Protein AF-M0CNY7-F1 (afdb_monomer)

Foldseek 3Di:
DDDDAFPDKWFALPVQQGWIWGHHQFWIKTQRRDVCCVPPNIDIGGLAQFQAKEWDQDPVLVVSVFIKIWGFGAPDDIDIHPRTPPVVVVQVSSQVRRQALVNPDPDPDQVVSLVVCCVPGDLSVQQDPPDGRDPTRYDYPNVRSCSSCVVVVPPPPPPPPPDPPDPPPDDPVCVVVVDDPDDDDDDDDDDDDDDDDDDDDDDDDDDDDDDDDDDDDDDDD

Secondary structure (DSSP, 8-state):
-PPPPPSEEEEBS-TTT--EEEE-SSEEEEE--HHHHHHH--EEEEGGGEEEEEE---HHHHHHT-EEEEEEETTEEEEEEEEESSHHHHHHHHHTTSPPGGGGS--S-HHHHHHHHHHH-HHHHTS-TTSPPPSSSEE--HHHHHHHHGGGGGG----------------HHHHHTT-------------------------------------------

Radius of gyration: 31.1 Å; Cα contacts (8 Å, |Δi|>4): 282; chains: 1; bounding box: 80×72×65 Å

Nearest PDB structures (foldseek):
  3voq-assembly1_A  TM=5.862E-01  e=1.756E-02  Homo sapiens
  7lc1-assembly2_D  TM=5.480E-01  e=5.299E-02  Homo sapiens
  2d9w-assembly1_A  TM=5.454E-01  e=1.700E-01  Homo sapiens

Solvent-accessible surface area (backbone atoms only — not comparable to full-atom values): 13987 Å² total; per-residue (Å²): 132,81,79,83,78,58,82,45,76,35,48,26,64,49,71,86,35,56,18,36,43,37,34,44,93,64,32,37,37,38,34,57,19,48,72,53,23,75,74,67,41,66,46,77,45,49,24,91,54,36,64,37,34,35,44,52,73,45,77,66,16,67,74,64,66,24,34,19,36,38,37,34,32,60,98,47,80,69,47,76,47,67,31,28,34,60,43,73,59,50,50,51,53,47,39,75,54,26,59,30,63,66,78,76,37,101,55,93,50,65,69,62,37,49,53,53,42,32,73,78,29,60,67,44,63,62,51,57,94,88,53,76,85,57,88,48,23,59,46,67,56,62,69,59,42,46,66,66,43,61,73,67,66,78,67,66,77,69,81,66,82,71,72,78,79,61,86,83,84,73,56,82,70,42,73,80,65,77,69,79,92,86,85,88,80,88,76,93,74,92,78,87,79,81,90,80,88,81,86,86,85,90,79,86,93,74,86,84,86,84,87,86,81,86,81,89,85,89,82,90,134

pLDDT: mean 74.67, std 23.28, range [30.16, 96.69]

Organism: NCBI:txid797114

Structure (mmCIF, N/CA/C/O backbone):
data_AF-M0CNY7-F1
#
_entry.id   AF-M0CNY7-F1
#
loop_
_atom_site.group_PDB
_atom_site.id
_atom_site.type_symbol
_atom_site.label_atom_id
_atom_site.label_alt_id
_atom_site.label_comp_id
_atom_site.label_asym_id
_atom_site.label_entity_id
_atom_site.label_seq_id
_atom_site.pdbx_PDB_ins_code
_atom_site.Cartn_x
_atom_site.Cartn_y
_atom_site.Cartn_z
_atom_site.occupancy
_atom_site.B_iso_or_equiv
_atom_site.auth_seq_id
_atom_site.auth_comp_id
_atom_site.auth_asym_id
_atom_site.auth_atom_id
_atom_site.pdbx_PDB_model_num
ATOM 1 N N . MET A 1 1 ? 27.624 -12.710 6.239 1.00 50.09 1 MET A N 1
ATOM 2 C CA . MET A 1 1 ? 26.205 -12.711 6.642 1.00 50.09 1 MET A CA 1
ATOM 3 C C . MET A 1 1 ? 25.435 -12.641 5.337 1.00 50.09 1 MET A C 1
ATOM 5 O O . MET A 1 1 ? 25.649 -11.688 4.608 1.00 50.09 1 MET A O 1
ATOM 9 N N . THR A 1 2 ? 24.757 -13.717 4.941 1.00 65.06 2 THR A N 1
ATOM 10 C CA . THR A 1 2 ? 24.084 -13.797 3.633 1.00 65.06 2 THR A CA 1
ATOM 11 C C . THR A 1 2 ? 22.804 -12.980 3.698 1.00 65.06 2 THR A C 1
ATOM 13 O O . THR A 1 2 ? 22.039 -13.162 4.647 1.00 65.06 2 THR A O 1
ATOM 16 N N . ASP A 1 3 ? 22.578 -12.101 2.726 1.00 72.12 3 ASP A N 1
ATOM 17 C CA . ASP A 1 3 ? 21.311 -11.383 2.647 1.00 72.12 3 ASP A CA 1
ATOM 18 C C . ASP A 1 3 ? 20.158 -12.384 2.492 1.00 72.12 3 ASP A C 1
ATOM 20 O O . ASP A 1 3 ? 20.284 -13.369 1.751 1.00 72.12 3 ASP A O 1
ATOM 24 N N . PRO A 1 4 ? 19.049 -12.196 3.228 1.00 80.50 4 PRO A N 1
ATOM 25 C CA . PRO A 1 4 ? 17.901 -13.076 3.111 1.00 80.50 4 PRO A CA 1
ATOM 26 C C . PRO A 1 4 ? 17.383 -13.060 1.671 1.00 80.50 4 PRO A C 1
ATOM 28 O O . PRO A 1 4 ? 17.393 -12.033 1.001 1.00 80.50 4 PRO A O 1
ATOM 31 N N . ILE A 1 5 ? 16.936 -14.218 1.191 1.00 86.50 5 ILE A N 1
ATOM 32 C CA . ILE A 1 5 ? 16.377 -14.358 -0.155 1.00 86.50 5 ILE A CA 1
ATOM 33 C C . ILE A 1 5 ? 14.893 -13.958 -0.087 1.00 86.50 5 ILE A C 1
ATOM 35 O O . ILE A 1 5 ? 14.186 -14.466 0.790 1.00 86.50 5 ILE A O 1
ATOM 39 N N . PRO A 1 6 ? 14.409 -13.060 -0.962 1.00 89.94 6 PRO A N 1
ATOM 40 C CA . PRO A 1 6 ? 12.992 -12.715 -1.015 1.00 89.94 6 PRO A CA 1
ATOM 41 C C . PRO A 1 6 ? 12.162 -13.912 -1.488 1.00 89.94 6 PRO A C 1
ATOM 43 O O . PRO A 1 6 ? 12.621 -14.702 -2.316 1.00 89.94 6 PRO A O 1
ATOM 46 N N . SER A 1 7 ? 10.949 -14.050 -0.951 1.00 91.19 7 SER A N 1
ATOM 47 C CA . SER A 1 7 ? 10.006 -15.094 -1.360 1.00 91.19 7 SER A CA 1
ATOM 48 C C . SER A 1 7 ? 9.379 -14.789 -2.711 1.00 91.19 7 SER A C 1
ATOM 50 O O . SER A 1 7 ? 9.253 -15.690 -3.536 1.00 91.19 7 SER A O 1
ATOM 52 N N . GLU A 1 8 ? 9.039 -13.524 -2.949 1.00 95.00 8 GLU A N 1
ATOM 53 C CA . GLU A 1 8 ? 8.504 -13.045 -4.219 1.00 95.00 8 GLU A CA 1
ATOM 54 C C . GLU A 1 8 ? 9.261 -11.794 -4.683 1.00 95.00 8 GLU A C 1
ATOM 56 O O . GLU A 1 8 ? 9.779 -11.009 -3.878 1.00 95.00 8 GLU A O 1
ATOM 61 N N . ARG A 1 9 ? 9.337 -11.611 -6.002 1.00 95.44 9 ARG A N 1
ATOM 62 C CA . ARG A 1 9 ? 9.927 -10.438 -6.651 1.00 95.44 9 ARG A CA 1
ATOM 63 C C . ARG A 1 9 ? 9.012 -9.992 -7.775 1.00 95.44 9 ARG A C 1
ATOM 65 O O . ARG A 1 9 ? 8.631 -10.817 -8.599 1.00 95.44 9 ARG A O 1
ATOM 72 N N . PHE A 1 10 ? 8.731 -8.700 -7.826 1.00 95.44 10 PHE A N 1
ATOM 73 C CA . PHE A 1 10 ? 7.913 -8.088 -8.863 1.00 95.44 10 PHE A CA 1
ATOM 74 C C . PHE A 1 10 ? 8.693 -6.952 -9.510 1.00 95.44 10 PHE A C 1
ATOM 76 O O . PHE A 1 10 ? 9.236 -6.084 -8.819 1.00 95.44 10 PHE A O 1
ATOM 83 N N . ALA A 1 11 ? 8.770 -6.968 -10.836 1.00 94.00 11 ALA A N 1
ATOM 84 C CA . ALA A 1 11 ? 9.478 -5.949 -11.589 1.00 94.00 11 ALA A CA 1
ATOM 85 C C . ALA A 1 11 ? 8.584 -4.730 -11.840 1.00 94.00 11 ALA A C 1
ATOM 87 O O . ALA A 1 11 ? 7.356 -4.810 -11.884 1.00 94.00 11 ALA A O 1
ATOM 88 N N . GLY A 1 12 ? 9.220 -3.583 -12.044 1.00 91.94 12 GLY A N 1
ATOM 89 C CA . GLY A 1 12 ? 8.579 -2.412 -12.605 1.00 91.94 12 GLY A CA 1
ATOM 90 C C . GLY A 1 12 ? 8.306 -2.584 -14.095 1.00 91.94 12 GLY A C 1
ATOM 91 O O . GLY A 1 12 ? 9.187 -2.959 -14.866 1.00 91.94 12 GLY A O 1
ATOM 92 N N . ALA A 1 13 ? 7.113 -2.199 -14.531 1.00 91.56 13 ALA A N 1
ATOM 93 C CA . ALA A 1 13 ? 6.688 -2.213 -15.923 1.00 91.56 13 ALA A CA 1
ATOM 94 C C . ALA A 1 13 ? 7.391 -1.153 -16.790 1.00 91.56 13 ALA A C 1
ATOM 96 O O . ALA A 1 13 ? 7.200 -1.131 -18.003 1.00 91.56 13 ALA A O 1
ATOM 97 N N . VAL A 1 14 ? 8.193 -0.262 -16.190 1.00 89.38 14 VAL A N 1
ATOM 98 C CA . VAL A 1 14 ? 9.018 0.728 -16.895 1.00 89.38 14 VAL A CA 1
ATOM 99 C C . VAL A 1 14 ? 10.482 0.265 -16.871 1.00 89.38 14 VAL A C 1
ATOM 101 O O . VAL A 1 14 ? 11.195 0.553 -15.904 1.00 89.38 14 VAL A O 1
ATOM 104 N N . PRO A 1 15 ? 10.988 -0.397 -17.933 1.00 85.00 15 PRO A N 1
ATOM 105 C CA . PRO A 1 15 ? 12.309 -1.030 -17.907 1.00 85.00 15 PRO A CA 1
ATOM 106 C C . PRO A 1 15 ? 13.459 -0.048 -17.669 1.00 85.00 15 PRO A C 1
ATOM 108 O O . PRO A 1 15 ? 14.443 -0.391 -17.028 1.00 85.00 15 PRO A O 1
ATOM 111 N N . ALA A 1 16 ? 13.323 1.193 -18.152 1.00 84.88 16 ALA A N 1
ATOM 112 C CA . ALA A 1 16 ? 14.336 2.235 -17.983 1.00 84.88 16 ALA A CA 1
ATOM 113 C C . ALA A 1 16 ? 14.496 2.705 -16.526 1.00 84.88 16 ALA A C 1
ATOM 115 O O . ALA A 1 16 ? 15.536 3.261 -16.180 1.00 84.88 16 ALA A O 1
ATOM 116 N N . LEU A 1 17 ? 13.474 2.511 -15.683 1.00 86.38 17 LEU A N 1
ATOM 117 C CA . LEU A 1 17 ? 13.577 2.781 -14.251 1.00 86.38 17 LEU A CA 1
ATOM 118 C C . LEU A 1 17 ? 14.202 1.592 -13.527 1.00 86.38 17 LEU A C 1
ATOM 120 O O . LEU A 1 17 ? 14.997 1.802 -12.620 1.00 86.38 17 LEU A O 1
ATOM 124 N N . GLY A 1 18 ? 13.884 0.362 -13.941 1.00 87.62 18 GLY A N 1
ATOM 125 C CA . GLY A 1 18 ? 14.380 -0.839 -13.272 1.00 87.62 18 GLY A CA 1
ATOM 126 C C . GLY A 1 18 ? 13.924 -0.918 -11.814 1.00 87.62 18 GLY A C 1
ATOM 127 O O . GLY A 1 18 ? 14.694 -1.362 -10.968 1.00 87.62 18 GLY A O 1
ATOM 128 N N . SER A 1 19 ? 12.713 -0.432 -11.510 1.00 92.69 19 SER A N 1
ATOM 129 C CA . SER A 1 19 ? 12.147 -0.565 -10.170 1.00 92.69 19 SER A CA 1
ATOM 130 C C . SER A 1 19 ? 11.852 -2.030 -9.849 1.00 92.69 19 SER A C 1
ATOM 132 O O . SER A 1 19 ? 11.552 -2.829 -10.738 1.00 92.69 19 SER A O 1
ATOM 134 N N . GLU A 1 20 ? 11.934 -2.388 -8.574 1.00 95.38 20 GLU A N 1
ATOM 135 C CA . GLU A 1 20 ? 11.701 -3.749 -8.099 1.00 95.38 20 GLU A CA 1
ATOM 136 C C . GLU A 1 20 ? 11.032 -3.724 -6.721 1.00 95.38 20 GLU A C 1
ATOM 138 O O . GLU A 1 20 ? 11.447 -2.998 -5.816 1.00 95.38 20 GLU A O 1
ATOM 143 N N . LEU A 1 21 ? 10.001 -4.548 -6.550 1.00 96.19 21 LEU A N 1
ATOM 144 C CA . LEU A 1 21 ? 9.403 -4.865 -5.259 1.00 96.19 21 LEU A CA 1
ATOM 145 C C . LEU A 1 21 ? 9.842 -6.270 -4.844 1.00 96.19 21 LEU A C 1
ATOM 147 O O . LEU A 1 21 ? 9.562 -7.250 -5.531 1.00 96.19 21 LEU A O 1
ATOM 151 N N . ARG A 1 22 ? 10.499 -6.375 -3.692 1.00 96.50 22 ARG A N 1
ATOM 152 C CA . ARG A 1 22 ? 10.937 -7.636 -3.090 1.00 96.50 22 ARG A CA 1
ATOM 153 C C . ARG A 1 22 ? 10.113 -7.895 -1.838 1.00 96.50 22 ARG A C 1
ATOM 155 O O . ARG A 1 22 ? 10.098 -7.078 -0.918 1.00 96.50 22 ARG A O 1
ATOM 162 N N . VAL A 1 23 ? 9.441 -9.035 -1.789 1.00 96.00 23 VAL A N 1
ATOM 163 C CA . VAL A 1 23 ? 8.622 -9.454 -0.650 1.00 96.00 23 VAL A CA 1
ATOM 164 C C . VAL A 1 23 ? 9.409 -10.495 0.135 1.00 96.00 23 VAL A C 1
ATOM 166 O O . VAL A 1 23 ? 9.867 -11.496 -0.415 1.00 96.00 23 VAL A O 1
ATOM 169 N N . TYR A 1 24 ? 9.608 -10.241 1.424 1.00 95.12 24 TYR A N 1
ATOM 170 C CA . TYR A 1 24 ? 10.219 -11.176 2.362 1.00 95.12 24 TYR A CA 1
ATOM 171 C C . TYR A 1 24 ? 9.157 -11.727 3.310 1.00 95.12 24 TYR A C 1
ATOM 173 O O . TYR A 1 24 ? 7.957 -11.513 3.153 1.00 95.12 24 TYR A O 1
ATOM 181 N N . ARG A 1 25 ? 9.599 -12.462 4.332 1.00 93.38 25 ARG A N 1
ATOM 182 C CA . ARG A 1 25 ? 8.682 -13.060 5.297 1.00 93.38 25 ARG A CA 1
ATOM 183 C C . ARG A 1 25 ? 7.969 -12.031 6.175 1.00 93.38 25 ARG A C 1
ATOM 185 O O . ARG A 1 25 ? 6.792 -12.208 6.458 1.00 93.38 25 ARG A O 1
ATOM 192 N N . ASP A 1 26 ? 8.711 -11.031 6.628 1.00 94.38 26 ASP A N 1
ATOM 193 C CA . ASP A 1 26 ? 8.369 -10.074 7.689 1.00 94.38 26 ASP A CA 1
ATOM 194 C C . ASP A 1 26 ? 8.304 -8.621 7.191 1.00 94.38 26 ASP A C 1
ATOM 196 O O . ASP A 1 26 ? 7.821 -7.725 7.885 1.00 94.38 26 ASP A O 1
ATOM 200 N N . ARG A 1 27 ? 8.799 -8.381 5.977 1.00 95.62 27 ARG A N 1
ATOM 201 C CA . ARG A 1 27 ? 8.927 -7.055 5.385 1.00 95.62 27 ARG A CA 1
ATOM 202 C C . ARG A 1 27 ? 8.883 -7.110 3.868 1.00 95.62 27 ARG A C 1
ATOM 204 O O . ARG A 1 27 ? 9.094 -8.159 3.266 1.00 95.62 27 ARG A O 1
ATOM 211 N N . LEU A 1 28 ? 8.719 -5.948 3.264 1.00 96.31 28 LEU A N 1
ATOM 212 C CA . LEU A 1 28 ? 9.004 -5.709 1.859 1.00 96.31 28 LEU A CA 1
ATOM 213 C C . LEU A 1 28 ? 10.160 -4.723 1.717 1.00 96.31 28 LEU A C 1
ATOM 215 O O . LEU A 1 28 ? 10.450 -3.931 2.616 1.00 96.31 28 LEU A O 1
ATOM 219 N N . GLU A 1 29 ? 10.797 -4.767 0.563 1.00 96.19 29 GLU A N 1
ATOM 220 C CA . GLU A 1 29 ? 11.786 -3.799 0.122 1.00 96.19 29 GLU A CA 1
ATOM 221 C C . GLU A 1 29 ? 11.378 -3.313 -1.262 1.00 96.19 29 GLU A C 1
ATOM 223 O O . GLU A 1 29 ? 11.106 -4.112 -2.156 1.00 96.19 29 GLU A O 1
ATOM 228 N N . TYR A 1 30 ? 11.307 -2.001 -1.428 1.00 95.81 30 TYR A N 1
ATOM 229 C CA . TYR A 1 30 ? 11.011 -1.374 -2.702 1.00 95.81 30 TYR A CA 1
ATOM 230 C C . TYR A 1 30 ? 12.222 -0.581 -3.169 1.00 95.81 30 TYR A C 1
ATOM 232 O O . TYR A 1 30 ? 12.607 0.404 -2.532 1.00 95.81 30 TYR A O 1
ATOM 240 N N . ASP A 1 31 ? 12.798 -1.001 -4.288 1.00 94.44 31 ASP A N 1
ATOM 241 C CA . ASP A 1 31 ? 13.795 -0.235 -5.017 1.00 94.44 31 ASP A CA 1
ATOM 242 C C . ASP A 1 31 ? 13.088 0.559 -6.125 1.00 94.44 31 ASP A C 1
ATOM 244 O O . ASP A 1 31 ? 12.578 -0.031 -7.079 1.00 94.44 31 ASP A O 1
ATOM 248 N N . PRO A 1 32 ? 13.007 1.897 -6.025 1.00 89.69 32 PRO A N 1
ATOM 249 C CA . PRO A 1 32 ? 12.386 2.705 -7.067 1.00 89.69 32 PRO A CA 1
ATOM 250 C C . PRO A 1 32 ? 13.203 2.755 -8.365 1.00 89.69 32 PRO A C 1
ATOM 252 O O . PRO A 1 32 ? 12.663 3.206 -9.376 1.00 89.69 32 PRO A O 1
ATOM 255 N N . GLY A 1 33 ? 14.474 2.334 -8.348 1.00 90.12 33 GLY A N 1
ATOM 256 C CA . GLY A 1 33 ? 15.352 2.352 -9.511 1.00 90.12 33 GLY A CA 1
ATOM 257 C C . GLY A 1 33 ? 15.566 3.751 -10.116 1.00 90.12 33 GLY A C 1
ATOM 258 O O . GLY A 1 33 ? 15.088 4.775 -9.612 1.00 90.12 33 GLY A O 1
ATOM 259 N N . GLY A 1 34 ? 16.332 3.822 -11.204 1.00 87.06 34 GLY A N 1
ATOM 260 C CA . GLY A 1 34 ? 16.620 5.061 -11.932 1.00 87.06 34 GLY A CA 1
ATOM 261 C C . GLY A 1 34 ? 17.104 6.213 -11.036 1.00 87.06 34 GLY A C 1
ATOM 262 O O . GLY A 1 34 ? 17.794 6.020 -10.034 1.00 87.06 34 GLY A O 1
ATOM 263 N N . LEU A 1 35 ? 16.709 7.446 -11.375 1.00 79.62 35 LEU A N 1
ATOM 264 C CA . LEU A 1 35 ? 17.023 8.630 -10.560 1.00 79.62 35 LEU A CA 1
ATOM 265 C C . LEU A 1 35 ? 16.396 8.569 -9.156 1.00 79.62 35 LEU A C 1
ATOM 267 O O . LEU A 1 35 ? 16.952 9.126 -8.212 1.00 79.62 35 LEU A O 1
ATOM 271 N N . GLY A 1 36 ? 15.254 7.891 -9.002 1.00 74.06 36 GLY A N 1
ATOM 272 C CA . GLY A 1 36 ? 14.587 7.730 -7.710 1.00 74.06 36 GLY A CA 1
ATOM 273 C C . GLY A 1 36 ? 15.422 6.911 -6.726 1.00 74.06 36 GLY A C 1
ATOM 274 O O . GLY A 1 36 ? 15.577 7.323 -5.578 1.00 74.06 36 GLY A O 1
ATOM 275 N N . GLY A 1 37 ? 16.002 5.804 -7.192 1.00 77.88 37 GLY A N 1
ATOM 276 C CA . GLY A 1 37 ? 16.895 4.938 -6.422 1.00 77.88 37 GLY A CA 1
ATOM 277 C C . GLY A 1 37 ? 18.206 5.636 -6.079 1.00 77.88 37 GLY A C 1
ATOM 278 O O . GLY A 1 37 ? 18.665 5.546 -4.947 1.00 77.88 37 GLY A O 1
ATOM 279 N N . LEU A 1 38 ? 18.753 6.434 -7.001 1.00 76.12 38 LEU A N 1
ATOM 280 C CA . LEU A 1 38 ? 19.973 7.210 -6.748 1.00 76.12 38 LEU A CA 1
ATOM 281 C C . LEU A 1 38 ? 19.791 8.287 -5.669 1.00 76.12 38 LEU A C 1
ATOM 283 O O . LEU A 1 38 ? 20.709 8.533 -4.892 1.00 76.12 38 LEU A O 1
ATOM 287 N N . VAL A 1 39 ? 18.626 8.941 -5.624 1.00 81.12 39 VAL A N 1
ATOM 288 C CA . VAL A 1 39 ? 18.379 10.058 -4.696 1.00 81.12 39 VAL A CA 1
ATOM 289 C C . VAL A 1 39 ? 17.806 9.591 -3.359 1.00 81.12 39 VAL A C 1
ATOM 291 O O . VAL A 1 39 ? 18.161 10.140 -2.319 1.00 81.12 39 VAL A O 1
ATOM 294 N N . ARG A 1 40 ? 16.885 8.621 -3.366 1.00 81.88 40 ARG A N 1
ATOM 295 C CA . ARG A 1 40 ? 16.148 8.194 -2.162 1.00 81.88 40 ARG A CA 1
ATOM 296 C C . ARG A 1 40 ? 16.579 6.833 -1.625 1.00 81.88 40 ARG A C 1
ATOM 298 O O . ARG A 1 40 ? 16.272 6.545 -0.473 1.00 81.88 40 ARG A O 1
ATOM 305 N N . GLY A 1 41 ? 17.273 6.029 -2.427 1.00 87.50 41 GLY A N 1
ATOM 306 C CA . GLY A 1 41 ? 17.628 4.657 -2.080 1.00 87.50 41 GLY A CA 1
ATOM 307 C C . GLY A 1 41 ? 16.424 3.706 -2.008 1.00 87.50 41 GLY A C 1
ATOM 308 O O . GLY A 1 41 ? 15.270 4.128 -2.173 1.00 87.50 41 GLY A O 1
ATOM 309 N N . PRO A 1 42 ? 16.690 2.412 -1.758 1.00 90.81 42 PRO A N 1
ATOM 310 C CA . PRO A 1 42 ? 15.650 1.432 -1.492 1.00 90.81 42 PRO A CA 1
ATOM 311 C C . PRO A 1 42 ? 14.945 1.733 -0.165 1.00 90.81 42 PRO A C 1
ATOM 313 O O . PRO A 1 42 ?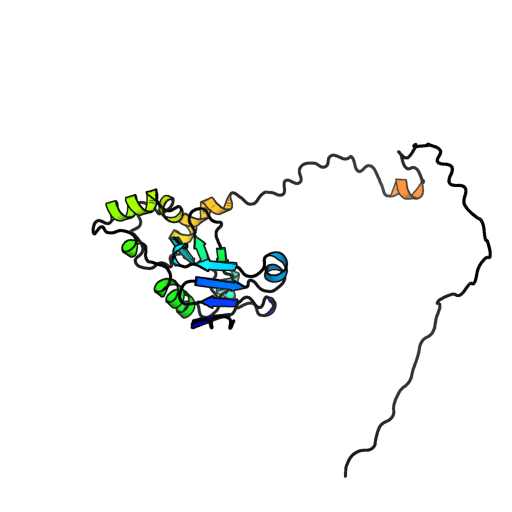 15.537 2.255 0.783 1.00 90.81 42 PRO A O 1
ATOM 316 N N . LYS A 1 43 ? 13.662 1.381 -0.089 1.00 94.06 43 LYS A N 1
ATOM 317 C CA . LYS A 1 43 ? 12.831 1.535 1.107 1.00 94.06 43 LYS A CA 1
ATOM 318 C C . LYS A 1 43 ? 12.454 0.177 1.663 1.00 94.06 43 LYS A C 1
ATOM 320 O O . LYS A 1 43 ? 11.821 -0.611 0.970 1.00 94.06 43 LYS A O 1
ATOM 325 N N . THR A 1 44 ? 12.753 -0.048 2.934 1.00 95.75 44 THR A N 1
ATOM 326 C CA . THR A 1 44 ? 12.364 -1.265 3.651 1.00 95.75 44 THR A CA 1
ATOM 327 C C . THR A 1 44 ? 11.185 -0.972 4.566 1.00 95.75 44 THR A C 1
ATOM 329 O O . THR A 1 44 ? 11.222 -0.009 5.330 1.00 95.75 44 THR A O 1
ATOM 332 N N . VAL A 1 45 ? 10.145 -1.801 4.503 1.00 96.31 45 VAL A N 1
ATOM 333 C CA . VAL A 1 45 ? 8.907 -1.623 5.271 1.00 96.31 45 VAL A CA 1
ATOM 334 C C . VAL A 1 45 ? 8.501 -2.948 5.908 1.00 96.31 45 VAL A C 1
ATOM 336 O O . VAL A 1 45 ? 8.263 -3.925 5.203 1.00 96.31 45 VAL A O 1
ATOM 339 N N . ALA A 1 46 ? 8.401 -2.988 7.238 1.00 95.94 46 ALA A N 1
ATOM 340 C CA . ALA A 1 46 ? 7.860 -4.141 7.958 1.00 95.94 46 ALA A CA 1
ATOM 341 C C . ALA A 1 46 ? 6.337 -4.227 7.778 1.00 95.94 46 ALA A C 1
ATOM 343 O O . ALA A 1 46 ? 5.654 -3.207 7.882 1.00 95.94 46 ALA A O 1
ATOM 344 N N . PHE A 1 47 ? 5.798 -5.430 7.558 1.00 94.94 47 PHE A N 1
ATOM 345 C CA . PHE A 1 47 ? 4.356 -5.605 7.322 1.00 94.94 47 PHE A CA 1
ATOM 346 C C . PHE A 1 47 ? 3.498 -5.201 8.524 1.00 94.94 47 PHE A C 1
ATOM 348 O O . PHE A 1 47 ? 2.432 -4.622 8.346 1.00 94.94 47 PHE A O 1
ATOM 355 N N . GLU A 1 48 ? 3.998 -5.422 9.741 1.00 92.38 48 GLU A N 1
ATOM 356 C CA . GLU A 1 48 ? 3.342 -5.011 10.992 1.00 92.38 48 GLU A CA 1
ATOM 357 C C . GLU A 1 48 ? 3.099 -3.496 11.084 1.00 92.38 48 GLU A C 1
ATOM 359 O O . GLU A 1 48 ? 2.170 -3.050 11.755 1.00 92.38 48 GLU A O 1
ATOM 364 N N . GLY A 1 49 ? 3.920 -2.693 10.398 1.00 92.38 49 GLY A N 1
ATOM 365 C CA . GLY A 1 49 ? 3.784 -1.236 10.362 1.00 92.38 49 GLY A CA 1
ATOM 366 C C . GLY A 1 49 ? 2.859 -0.714 9.259 1.00 92.38 49 GLY A C 1
ATOM 367 O O . GLY A 1 49 ? 2.618 0.491 9.200 1.00 92.38 49 GLY A O 1
ATOM 368 N N . VAL A 1 50 ? 2.375 -1.577 8.360 1.00 95.00 50 VAL A N 1
ATOM 369 C CA . VAL A 1 50 ? 1.494 -1.189 7.248 1.00 95.00 50 VAL A CA 1
ATOM 370 C C . VAL A 1 50 ? 0.048 -1.304 7.686 1.00 95.00 50 VAL A C 1
ATOM 372 O O . VAL A 1 50 ? -0.468 -2.403 7.822 1.00 95.00 50 VAL A O 1
ATOM 375 N N . ASP A 1 51 ? -0.640 -0.183 7.849 1.00 92.75 51 ASP A N 1
ATOM 376 C CA . ASP A 1 51 ? -2.039 -0.173 8.267 1.00 92.75 51 ASP A CA 1
ATOM 377 C C . ASP A 1 51 ? -2.974 -0.651 7.163 1.00 92.75 51 ASP A C 1
ATOM 379 O O . ASP A 1 51 ? -3.925 -1.385 7.441 1.00 92.75 51 ASP A O 1
ATOM 383 N N . LEU A 1 52 ? -2.705 -0.210 5.934 1.00 94.06 52 LEU A N 1
ATOM 384 C CA . LEU A 1 52 ? -3.536 -0.448 4.764 1.00 94.06 52 LEU A CA 1
ATOM 385 C C . LEU A 1 52 ? -2.708 -0.275 3.487 1.00 94.06 52 LEU A C 1
ATOM 387 O O . LEU A 1 52 ? -1.819 0.579 3.431 1.00 94.06 52 LEU A O 1
ATOM 391 N N . VAL A 1 53 ? -3.032 -1.049 2.453 1.00 96.31 53 VAL A N 1
ATOM 392 C CA . VAL A 1 53 ? -2.480 -0.888 1.105 1.00 96.31 53 VAL A CA 1
ATOM 393 C C . VAL A 1 53 ? -3.578 -0.392 0.174 1.00 96.31 53 VAL A C 1
ATOM 395 O O . VAL A 1 53 ? -4.629 -1.017 0.070 1.00 96.31 53 VAL A O 1
ATOM 398 N N . LEU A 1 54 ? -3.333 0.713 -0.525 1.00 95.88 54 LEU A N 1
ATOM 399 C CA . LEU A 1 54 ? -4.268 1.275 -1.501 1.00 95.88 54 LEU A CA 1
ATOM 400 C C . LEU A 1 54 ? -3.729 1.076 -2.914 1.00 95.88 54 LEU A C 1
ATOM 402 O O . LEU A 1 54 ? -2.626 1.535 -3.209 1.00 95.88 54 LEU A O 1
ATOM 406 N N . ARG A 1 55 ? -4.500 0.448 -3.804 1.00 96.25 55 ARG A N 1
ATOM 407 C CA . ARG A 1 55 ? -4.156 0.364 -5.229 1.00 96.25 55 ARG A CA 1
ATOM 408 C C . ARG A 1 55 ? -4.549 1.657 -5.939 1.00 96.25 55 ARG A C 1
ATOM 410 O O . ARG A 1 55 ? -5.725 1.991 -6.036 1.00 96.25 55 ARG A O 1
ATOM 417 N N . ARG A 1 56 ? -3.563 2.378 -6.469 1.00 92.12 56 ARG A N 1
ATOM 418 C CA . ARG A 1 56 ? -3.729 3.633 -7.211 1.00 92.12 56 ARG A CA 1
ATOM 419 C C . ARG A 1 56 ? -3.345 3.446 -8.668 1.00 92.12 56 ARG A C 1
ATOM 421 O O . ARG A 1 56 ? -2.215 3.710 -9.062 1.00 92.12 56 ARG A O 1
ATOM 428 N N . ASP A 1 57 ? -4.321 3.069 -9.481 1.00 88.06 57 ASP A N 1
ATOM 429 C CA . ASP A 1 57 ? -4.105 2.904 -10.916 1.00 88.06 57 ASP A CA 1
ATOM 430 C C . ASP A 1 57 ? -4.094 4.258 -11.632 1.00 88.06 57 ASP A C 1
ATOM 432 O O . ASP A 1 57 ? -5.137 4.856 -11.928 1.00 88.06 57 ASP A O 1
ATOM 436 N N . GLY A 1 58 ? -2.891 4.735 -11.952 1.00 87.00 58 GLY A N 1
ATOM 437 C CA . GLY A 1 58 ? -2.693 5.901 -12.799 1.00 87.00 58 GLY A CA 1
ATOM 438 C C . GLY A 1 58 ? -2.962 5.615 -14.279 1.00 87.00 58 GLY A C 1
ATOM 439 O O . GLY A 1 58 ? -3.088 4.478 -14.732 1.00 87.00 58 GLY A O 1
ATOM 440 N N . ARG A 1 59 ? -2.981 6.673 -15.098 1.00 89.25 59 ARG A N 1
ATOM 441 C CA . ARG A 1 59 ? -3.113 6.531 -16.561 1.00 89.25 59 ARG A CA 1
ATOM 442 C C . ARG A 1 59 ? -1.993 5.675 -17.167 1.00 89.25 59 ARG A C 1
ATOM 444 O O . ARG A 1 59 ? -2.247 4.926 -18.106 1.00 89.25 59 ARG A O 1
ATOM 451 N N . LEU A 1 60 ? -0.773 5.810 -16.646 1.00 88.69 60 LEU A N 1
ATOM 452 C CA . LEU A 1 60 ? 0.380 5.036 -17.105 1.00 88.69 60 LEU A CA 1
ATOM 453 C C . LEU A 1 60 ? 0.265 3.559 -16.703 1.00 88.69 60 LEU A C 1
ATOM 455 O O . LEU A 1 60 ? 0.553 2.699 -17.524 1.00 88.69 60 LEU A O 1
ATOM 459 N N . ASP A 1 61 ? -0.236 3.270 -15.501 1.00 91.38 61 ASP A N 1
ATOM 460 C CA . ASP A 1 61 ? -0.468 1.901 -15.023 1.00 91.38 61 ASP A CA 1
ATOM 461 C C . ASP A 1 61 ? -1.423 1.143 -15.948 1.00 91.38 61 ASP A C 1
ATOM 463 O O . ASP A 1 61 ? -1.098 0.064 -16.437 1.00 91.38 61 ASP A O 1
ATOM 467 N N . ARG A 1 62 ? -2.541 1.775 -16.325 1.00 90.56 62 ARG A N 1
ATOM 468 C CA . ARG A 1 62 ? -3.508 1.194 -17.273 1.00 90.56 62 ARG A CA 1
ATOM 469 C C . ARG A 1 62 ? -2.915 0.945 -18.658 1.00 90.56 62 ARG A C 1
ATOM 471 O O . ARG A 1 62 ? -3.287 -0.023 -19.309 1.00 90.56 62 ARG A O 1
ATOM 478 N N . LEU A 1 63 ? -2.017 1.819 -19.120 1.00 92.19 63 LEU A N 1
ATOM 479 C CA . LEU A 1 63 ? -1.346 1.657 -20.413 1.00 92.19 63 LEU A CA 1
ATOM 480 C C . LEU A 1 63 ? -0.371 0.472 -20.400 1.00 92.19 63 LEU A C 1
ATOM 482 O O . LEU A 1 63 ? -0.207 -0.192 -21.419 1.00 92.19 63 LEU A O 1
ATOM 486 N N . LEU A 1 64 ? 0.277 0.235 -19.261 1.00 91.62 64 LEU A N 1
ATOM 487 C CA . LEU A 1 64 ? 1.296 -0.798 -19.096 1.00 91.62 64 LEU A CA 1
ATOM 488 C C . LEU A 1 64 ? 0.735 -2.129 -18.575 1.00 91.62 64 LEU A C 1
ATOM 490 O O . LEU A 1 64 ? 1.479 -3.103 -18.517 1.00 91.62 64 LEU A O 1
ATOM 494 N N . GLY A 1 65 ? -0.543 -2.180 -18.185 1.00 91.56 65 GLY A N 1
ATOM 495 C CA . GLY A 1 65 ? -1.097 -3.327 -17.459 1.00 91.56 65 GLY A CA 1
ATOM 496 C C . GLY A 1 65 ? -0.4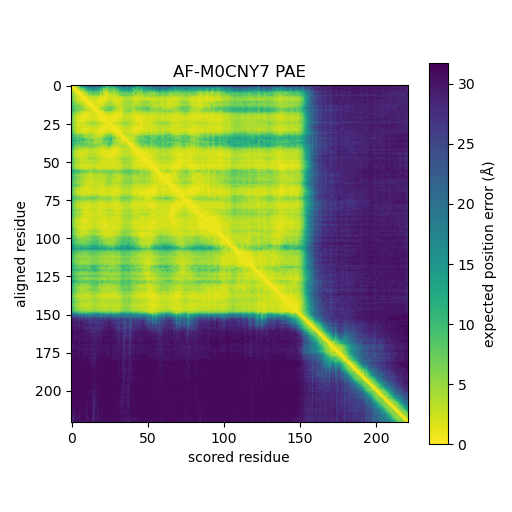34 -3.529 -16.091 1.00 91.56 65 GLY A C 1
ATOM 497 O O . GLY A 1 65 ? -0.276 -4.660 -15.646 1.00 91.56 65 GLY A O 1
ATOM 498 N N . ALA A 1 66 ? 0.005 -2.437 -15.465 1.00 94.69 66 ALA A N 1
ATOM 499 C CA . ALA A 1 66 ? 0.695 -2.419 -14.181 1.00 94.69 66 ALA A CA 1
ATOM 500 C C . ALA A 1 66 ? -0.221 -1.885 -13.069 1.00 94.69 66 ALA A C 1
ATOM 502 O O . ALA A 1 66 ? -1.318 -1.398 -13.346 1.00 94.69 66 ALA A O 1
ATOM 503 N N . GLY A 1 67 ? 0.245 -1.942 -11.821 1.00 94.62 67 GLY A N 1
ATOM 504 C CA . GLY A 1 67 ? -0.429 -1.353 -10.663 1.00 94.62 67 GLY A CA 1
ATOM 505 C C . GLY A 1 67 ? 0.537 -0.547 -9.800 1.00 94.62 67 GLY A C 1
ATOM 506 O O . GLY A 1 67 ? 1.675 -0.961 -9.573 1.00 94.62 67 GLY A O 1
ATOM 507 N N . SER A 1 68 ? 0.092 0.605 -9.303 1.00 95.69 68 SER A N 1
ATOM 508 C CA . SER A 1 68 ? 0.824 1.364 -8.283 1.00 95.69 68 SER A CA 1
ATOM 509 C C . SER A 1 68 ? 0.109 1.243 -6.939 1.00 95.69 68 SER A C 1
ATOM 511 O O . SER A 1 68 ? -1.116 1.156 -6.890 1.00 95.69 68 SER A O 1
ATOM 513 N N . TYR A 1 69 ? 0.861 1.252 -5.840 1.00 96.69 69 TYR A N 1
ATOM 514 C CA . TYR A 1 69 ? 0.324 1.026 -4.498 1.00 96.69 69 TYR A CA 1
ATOM 515 C C . TYR A 1 69 ? 0.846 2.057 -3.503 1.00 96.69 69 TYR A C 1
ATOM 517 O O . TYR A 1 69 ? 2.033 2.376 -3.507 1.00 96.69 69 TYR A O 1
ATOM 525 N N . ASP A 1 70 ? -0.024 2.524 -2.615 1.00 96.00 70 ASP A N 1
ATOM 526 C CA . ASP A 1 70 ? 0.335 3.348 -1.464 1.00 96.00 70 ASP A CA 1
ATOM 527 C C . ASP A 1 70 ? 0.253 2.504 -0.186 1.00 96.00 70 ASP A C 1
ATOM 529 O O . ASP A 1 70 ? -0.805 1.981 0.164 1.00 96.00 70 ASP A O 1
ATOM 533 N N . LEU A 1 71 ? 1.381 2.369 0.515 1.00 95.75 71 LEU A N 1
ATOM 534 C CA . LEU A 1 71 ? 1.459 1.734 1.829 1.00 95.75 71 LEU A CA 1
ATOM 535 C C . LEU A 1 71 ? 1.242 2.793 2.910 1.00 95.75 71 LEU A C 1
ATOM 537 O O . LEU A 1 71 ? 2.132 3.616 3.166 1.00 95.75 71 LEU A O 1
ATOM 541 N N . ILE A 1 72 ? 0.073 2.763 3.544 1.00 94.06 72 ILE A N 1
ATOM 542 C CA . ILE A 1 72 ? -0.290 3.690 4.616 1.00 94.06 72 ILE A CA 1
ATOM 543 C C . ILE A 1 72 ? 0.242 3.151 5.939 1.00 94.06 72 ILE A C 1
ATOM 545 O O . ILE A 1 72 ? 0.056 1.977 6.257 1.00 94.06 72 ILE A O 1
ATOM 549 N N . ARG A 1 73 ? 0.927 4.000 6.706 1.00 92.94 73 ARG A N 1
ATOM 550 C CA . ARG A 1 73 ? 1.622 3.618 7.940 1.00 92.94 73 ARG A CA 1
ATOM 551 C C . ARG A 1 73 ? 1.368 4.658 9.019 1.00 92.94 73 ARG A C 1
ATOM 553 O O . ARG A 1 73 ? 1.449 5.858 8.764 1.00 92.94 73 ARG A O 1
ATOM 560 N N . SER A 1 74 ? 1.071 4.216 10.232 1.00 88.31 74 SER A N 1
ATOM 561 C CA . SER A 1 74 ? 0.812 5.130 11.343 1.00 88.31 74 SER A CA 1
ATOM 562 C C . SER A 1 74 ? 2.089 5.786 11.849 1.00 88.31 74 SER A C 1
ATOM 564 O O . SER A 1 74 ? 3.019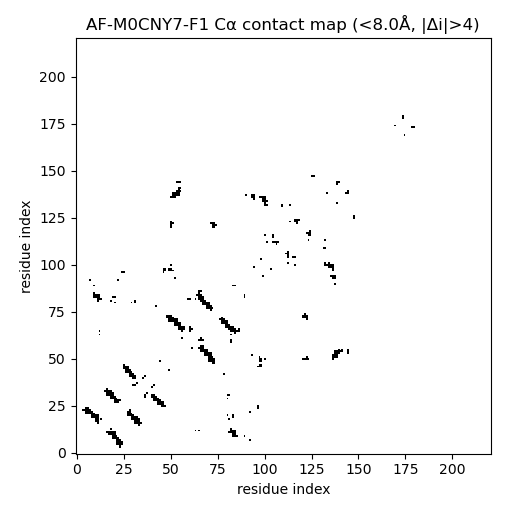 5.108 12.268 1.00 88.31 74 SER A O 1
ATOM 566 N N . GLY A 1 75 ? 2.117 7.120 11.841 1.00 85.19 75 GLY A N 1
ATOM 567 C CA . GLY A 1 75 ? 3.262 7.901 12.322 1.00 85.19 75 GLY A CA 1
ATOM 568 C C . GLY A 1 75 ? 4.456 7.939 11.363 1.00 85.19 75 GLY A C 1
ATOM 569 O O . GLY A 1 75 ? 5.465 8.560 11.688 1.00 85.19 75 GLY A O 1
ATOM 570 N N . GLU A 1 76 ? 4.340 7.334 10.178 1.00 90.50 76 GLU A N 1
ATOM 571 C CA . GLU A 1 76 ? 5.381 7.324 9.153 1.00 90.50 76 GLU A CA 1
ATOM 572 C C . GLU A 1 76 ? 4.847 7.801 7.792 1.00 90.50 76 GLU A C 1
ATOM 574 O O . GLU A 1 76 ? 3.667 7.624 7.494 1.00 90.50 76 GLU A O 1
ATOM 579 N N . PRO A 1 77 ? 5.702 8.360 6.914 1.00 89.88 77 PRO A N 1
ATOM 580 C CA . PRO A 1 77 ? 5.282 8.761 5.574 1.00 89.88 77 PRO A CA 1
ATOM 581 C C . PRO A 1 77 ? 4.768 7.583 4.734 1.00 89.88 77 PRO A C 1
ATOM 583 O O . PRO A 1 77 ? 5.338 6.485 4.781 1.00 89.88 77 PRO A O 1
ATOM 586 N N . THR A 1 78 ? 3.761 7.839 3.896 1.00 91.69 78 THR A N 1
ATOM 587 C CA . THR A 1 78 ? 3.264 6.889 2.891 1.00 91.69 78 THR A CA 1
ATOM 588 C C . THR A 1 78 ? 4.401 6.422 1.976 1.00 91.69 78 THR A C 1
ATOM 590 O O . THR A 1 78 ? 5.186 7.226 1.455 1.00 91.69 78 THR A O 1
ATOM 593 N N . VAL A 1 79 ? 4.506 5.108 1.757 1.00 94.06 79 VAL A N 1
ATOM 594 C CA . VAL A 1 79 ? 5.450 4.543 0.782 1.00 94.06 79 VAL A CA 1
ATOM 595 C C . VAL A 1 79 ? 4.697 4.192 -0.486 1.00 94.06 79 VAL A C 1
ATOM 597 O O . VAL A 1 79 ? 3.885 3.276 -0.493 1.00 94.06 79 VAL A O 1
ATOM 600 N N . ARG A 1 80 ? 5.003 4.918 -1.561 1.00 93.69 80 ARG A N 1
ATOM 601 C CA . ARG A 1 80 ? 4.460 4.651 -2.889 1.00 93.69 80 ARG A CA 1
ATOM 602 C C . ARG A 1 80 ? 5.350 3.682 -3.661 1.00 93.69 80 ARG A C 1
ATOM 604 O O . ARG A 1 80 ? 6.544 3.944 -3.832 1.00 93.69 80 ARG A O 1
ATOM 611 N N . ILE A 1 81 ? 4.746 2.601 -4.128 1.00 94.69 81 ILE A N 1
ATOM 612 C CA . ILE A 1 81 ? 5.308 1.596 -5.027 1.00 94.69 81 ILE A CA 1
ATOM 613 C C . ILE A 1 81 ? 4.726 1.873 -6.414 1.00 94.69 81 ILE A C 1
ATOM 615 O O . ILE A 1 81 ? 3.513 2.016 -6.553 1.00 94.69 81 ILE A O 1
ATOM 619 N N . HIS A 1 82 ? 5.572 1.980 -7.433 1.00 92.75 82 HIS A N 1
ATOM 620 C CA . HIS A 1 82 ? 5.149 2.407 -8.764 1.00 92.75 82 HIS A CA 1
ATOM 621 C C . HIS A 1 82 ? 5.231 1.280 -9.789 1.00 92.75 82 HIS A C 1
ATOM 623 O O . HIS A 1 82 ? 6.251 0.594 -9.868 1.00 92.75 82 HIS A O 1
ATOM 629 N N . HIS A 1 83 ? 4.205 1.196 -10.639 1.00 93.62 83 HIS A N 1
ATOM 630 C CA . HIS A 1 83 ? 4.222 0.437 -11.891 1.00 93.62 83 HIS A CA 1
ATOM 631 C C . HIS A 1 83 ? 4.608 -1.040 -11.726 1.00 93.62 83 HIS A C 1
ATOM 633 O O . HIS A 1 83 ? 5.379 -1.555 -12.524 1.00 93.62 83 HIS A O 1
ATOM 639 N N . VAL A 1 84 ? 4.112 -1.729 -10.704 1.00 94.94 84 VAL A N 1
ATOM 640 C CA . VAL A 1 84 ? 4.401 -3.151 -10.469 1.00 94.94 84 VAL A CA 1
ATOM 641 C C . VAL A 1 84 ? 3.706 -4.002 -11.535 1.00 94.94 84 VAL A C 1
ATOM 643 O O . VAL A 1 84 ? 2.516 -3.804 -11.794 1.00 94.94 84 VAL A O 1
ATOM 646 N N . THR A 1 85 ? 4.434 -4.930 -12.159 1.00 93.81 85 THR A N 1
ATOM 647 C CA . THR A 1 85 ? 3.853 -5.955 -13.044 1.00 93.81 85 THR A CA 1
ATOM 648 C C . THR A 1 85 ? 3.145 -7.044 -12.240 1.00 93.81 85 THR A C 1
ATOM 650 O O . THR A 1 85 ? 3.272 -7.101 -11.021 1.00 93.81 85 THR A O 1
ATOM 653 N N . ASP A 1 86 ? 2.398 -7.922 -12.914 1.00 94.38 86 ASP A N 1
ATOM 654 C CA . ASP A 1 86 ? 1.801 -9.111 -12.284 1.00 94.38 86 ASP A CA 1
ATOM 655 C C . ASP A 1 86 ? 0.926 -8.751 -11.069 1.00 94.38 86 ASP A C 1
ATOM 657 O O . ASP A 1 86 ? 1.060 -9.306 -9.976 1.00 94.38 86 ASP A O 1
ATOM 661 N N . THR A 1 87 ? 0.033 -7.772 -11.260 1.00 94.81 87 THR A N 1
ATOM 662 C CA . THR A 1 87 ? -0.732 -7.132 -10.177 1.00 94.81 87 THR A CA 1
ATOM 663 C C . THR A 1 87 ? -1.465 -8.132 -9.296 1.00 94.81 87 THR A C 1
ATOM 665 O O . THR A 1 87 ? -1.431 -8.001 -8.079 1.00 94.81 87 THR A O 1
ATOM 668 N N . ASP A 1 88 ? -2.056 -9.171 -9.883 1.00 95.31 88 ASP A N 1
ATOM 669 C CA . ASP A 1 88 ? -2.815 -10.180 -9.138 1.00 95.31 88 ASP A CA 1
ATOM 670 C C . ASP A 1 88 ? -1.924 -10.981 -8.174 1.00 95.31 88 ASP A C 1
ATOM 672 O O . ASP A 1 8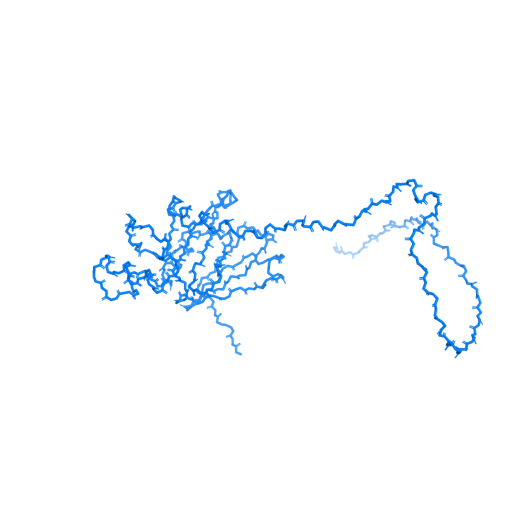8 ? -2.352 -11.369 -7.083 1.00 95.31 88 ASP A O 1
ATOM 676 N N . GLU A 1 89 ? -0.673 -11.241 -8.560 1.00 96.25 89 GLU A N 1
ATOM 677 C CA . GLU A 1 89 ? 0.298 -11.926 -7.707 1.00 96.25 89 GLU A CA 1
ATOM 678 C C . GLU A 1 89 ? 0.862 -10.984 -6.643 1.00 96.25 89 GLU A C 1
ATOM 680 O O . GLU A 1 89 ? 0.984 -11.384 -5.483 1.00 96.25 89 GLU A O 1
ATOM 685 N N . ALA A 1 90 ? 1.131 -9.727 -7.005 1.00 95.12 90 ALA A N 1
ATOM 686 C CA . ALA A 1 90 ? 1.574 -8.704 -6.064 1.00 95.12 90 ALA A CA 1
ATOM 687 C C . ALA A 1 90 ? 0.521 -8.446 -4.972 1.00 95.12 90 ALA A C 1
ATOM 689 O O . ALA A 1 90 ? 0.848 -8.430 -3.786 1.00 95.12 90 ALA A O 1
ATOM 690 N N . GLU A 1 91 ? -0.753 -8.316 -5.342 1.00 96.31 91 GLU A N 1
ATOM 691 C CA . GLU A 1 91 ? -1.861 -8.136 -4.400 1.00 96.31 91 GLU A CA 1
ATOM 692 C C . GLU A 1 91 ? -2.045 -9.349 -3.497 1.00 96.31 91 GLU A C 1
ATOM 694 O O . GLU A 1 91 ? -2.225 -9.193 -2.290 1.00 96.31 91 GLU A O 1
ATOM 699 N N . ARG A 1 92 ? -1.939 -10.564 -4.050 1.00 95.69 92 ARG A N 1
ATOM 700 C CA . ARG A 1 92 ? -1.991 -11.796 -3.255 1.00 95.69 92 ARG A CA 1
ATOM 701 C C . ARG A 1 92 ? -0.844 -11.859 -2.248 1.00 95.69 92 ARG A C 1
ATOM 703 O O . ARG A 1 92 ? -1.066 -12.252 -1.103 1.00 95.69 92 ARG A O 1
ATOM 710 N N . ALA A 1 93 ? 0.365 -11.480 -2.660 1.00 95.19 93 ALA A N 1
ATOM 711 C CA . ALA A 1 93 ? 1.521 -11.437 -1.776 1.00 95.19 93 ALA A CA 1
ATOM 712 C C . ALA A 1 93 ? 1.334 -10.387 -0.670 1.00 95.19 93 ALA A C 1
ATOM 714 O O . ALA A 1 93 ? 1.606 -10.674 0.491 1.00 95.19 93 ALA A O 1
ATOM 715 N N . LEU A 1 94 ? 0.820 -9.199 -0.993 1.00 95.12 94 LEU A N 1
ATOM 716 C CA . LEU A 1 94 ? 0.566 -8.147 -0.006 1.00 95.12 94 LEU A CA 1
ATOM 717 C C . LEU A 1 94 ? -0.558 -8.531 0.967 1.00 95.12 94 LEU A C 1
ATOM 719 O O . LEU A 1 94 ? -0.367 -8.401 2.174 1.00 95.12 94 LEU A O 1
ATOM 723 N N . ASP A 1 95 ? -1.682 -9.068 0.485 1.00 94.69 95 ASP A N 1
ATOM 724 C CA . ASP A 1 95 ? -2.791 -9.511 1.343 1.00 94.69 95 ASP A CA 1
ATOM 725 C C . ASP A 1 95 ? -2.399 -10.670 2.269 1.00 94.69 95 ASP A C 1
ATOM 727 O O . ASP A 1 95 ? -2.855 -10.743 3.406 1.00 94.69 95 ASP A O 1
ATOM 731 N N . GLY A 1 96 ? -1.531 -11.573 1.804 1.00 93.19 96 GLY A N 1
ATOM 732 C CA . GLY A 1 96 ? -1.060 -12.701 2.607 1.00 93.19 96 GLY A CA 1
ATOM 733 C C . GLY A 1 96 ? -0.023 -12.337 3.674 1.00 93.19 96 GLY A C 1
ATOM 734 O O . GLY A 1 96 ? 0.314 -13.187 4.499 1.00 93.19 96 GLY A O 1
ATOM 735 N N . ARG A 1 97 ? 0.530 -11.117 3.643 1.00 94.19 97 ARG A N 1
ATOM 736 C CA . ARG A 1 97 ? 1.648 -10.698 4.506 1.00 94.19 97 ARG A CA 1
ATOM 737 C C . ARG A 1 97 ? 1.322 -9.513 5.397 1.00 94.19 97 ARG A C 1
ATOM 739 O O . ARG A 1 97 ? 1.812 -9.463 6.521 1.00 94.19 97 ARG A O 1
ATOM 746 N N . VAL A 1 98 ? 0.539 -8.559 4.901 1.00 94.50 98 VAL A N 1
ATOM 747 C CA . VAL A 1 98 ? 0.081 -7.412 5.686 1.00 94.50 98 VAL A CA 1
ATOM 748 C C . VAL A 1 98 ? -1.038 -7.883 6.618 1.00 94.50 98 VAL A C 1
ATOM 750 O O . VAL A 1 98 ? -2.024 -8.429 6.123 1.00 94.50 98 VAL A O 1
ATOM 753 N N . PRO A 1 99 ? -0.929 -7.669 7.945 1.00 91.44 99 PRO A N 1
ATOM 754 C CA . PRO A 1 99 ? -1.976 -8.080 8.872 1.00 91.44 99 PRO A CA 1
ATOM 755 C C . PRO A 1 99 ? -3.314 -7.438 8.510 1.00 91.44 99 PRO A C 1
ATOM 757 O O . PRO A 1 99 ? -3.395 -6.223 8.290 1.00 91.44 99 PRO A O 1
ATOM 760 N N . ARG A 1 100 ? -4.377 -8.242 8.459 1.00 90.31 100 ARG A N 1
ATOM 761 C CA . ARG A 1 100 ? -5.693 -7.736 8.063 1.00 90.31 100 ARG A CA 1
ATOM 762 C C . ARG A 1 100 ? -6.305 -6.886 9.173 1.00 90.31 100 ARG A C 1
ATOM 764 O O . ARG A 1 100 ? -6.028 -7.112 10.350 1.00 90.31 100 ARG A O 1
ATOM 771 N N . PRO A 1 101 ? -7.217 -5.956 8.844 1.00 86.56 101 PRO A N 1
ATOM 772 C CA . PRO A 1 101 ? -7.798 -5.049 9.835 1.00 86.56 101 PRO A CA 1
ATOM 773 C C . PRO A 1 101 ? -8.480 -5.793 10.987 1.00 86.56 101 PRO A C 1
ATOM 775 O O . PRO A 1 101 ? -8.278 -5.465 12.150 1.00 86.56 101 PRO A O 1
ATOM 778 N N . ARG A 1 102 ? -9.239 -6.849 10.665 1.00 84.56 102 ARG A N 1
ATOM 779 C CA . ARG A 1 102 ? -9.939 -7.675 11.661 1.00 84.56 102 ARG A CA 1
ATOM 780 C C . ARG A 1 102 ? -9.026 -8.585 12.475 1.00 84.56 102 ARG A C 1
ATOM 782 O O . ARG A 1 102 ? -9.409 -8.988 13.559 1.00 84.56 102 ARG A O 1
ATOM 789 N N . GLU A 1 103 ? -7.840 -8.915 11.974 1.00 86.56 103 GLU A N 1
ATOM 790 C CA . GLU A 1 103 ? -6.873 -9.735 12.718 1.00 86.56 103 GLU A CA 1
ATOM 791 C C . GLU A 1 103 ? -6.169 -8.922 13.812 1.00 86.56 103 GLU A C 1
ATOM 793 O O . GLU A 1 103 ? -5.547 -9.494 14.701 1.00 86.56 103 GLU A O 1
ATOM 798 N N . ARG A 1 104 ? -6.282 -7.589 13.762 1.00 84.81 104 ARG A N 1
ATOM 799 C CA . ARG A 1 104 ? -5.650 -6.670 14.715 1.00 84.81 104 ARG A CA 1
ATOM 800 C C . ARG A 1 104 ? -6.488 -6.365 15.942 1.00 84.81 104 ARG A C 1
ATOM 802 O O . ARG A 1 104 ? -5.945 -5.836 16.905 1.00 84.81 104 ARG A O 1
ATOM 809 N N . VAL A 1 105 ? -7.787 -6.645 15.903 1.00 86.44 105 VAL A N 1
ATOM 810 C CA . VAL A 1 105 ? -8.690 -6.334 17.011 1.00 86.44 105 VAL A CA 1
ATOM 811 C C . VAL A 1 105 ? -9.382 -7.604 17.472 1.00 86.44 105 VAL A C 1
ATOM 813 O O . VAL A 1 105 ? -9.984 -8.325 16.68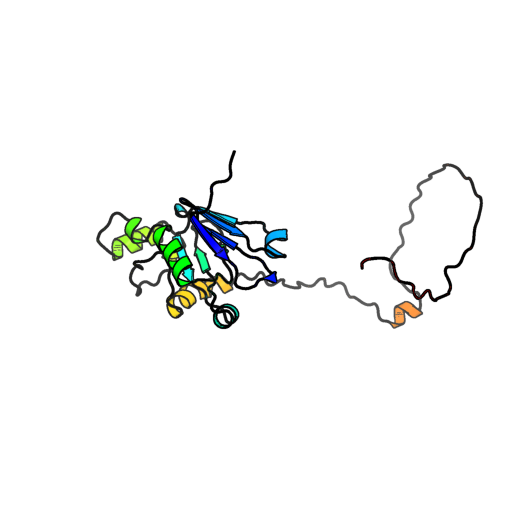3 1.00 86.44 105 VAL A O 1
ATOM 816 N N . GLU A 1 106 ? -9.335 -7.854 18.774 1.00 82.31 106 GLU A N 1
ATOM 817 C CA . GLU A 1 106 ? -9.962 -9.010 19.415 1.00 82.31 106 GLU A CA 1
ATOM 818 C C . GLU A 1 106 ? -11.451 -8.755 19.716 1.00 82.31 106 GLU A C 1
ATOM 820 O O . GLU A 1 106 ? -11.917 -8.951 20.836 1.00 82.31 106 GLU A O 1
ATOM 825 N N . THR A 1 107 ? -12.222 -8.286 18.733 1.00 84.31 107 THR A N 1
ATOM 826 C CA . THR A 1 107 ? -13.681 -8.143 18.868 1.00 84.31 107 THR A CA 1
ATOM 827 C C . THR A 1 107 ? -14.405 -8.709 17.654 1.00 84.31 107 THR A C 1
ATOM 829 O O . THR A 1 107 ? -13.932 -8.636 16.519 1.00 84.31 107 THR A O 1
ATOM 832 N N . ALA A 1 108 ? -15.565 -9.314 17.911 1.00 80.88 108 ALA A N 1
ATOM 833 C CA . ALA A 1 108 ? -16.455 -9.818 16.873 1.00 80.88 108 ALA A CA 1
ATOM 834 C C . ALA A 1 108 ? -17.406 -8.730 16.343 1.00 80.88 108 ALA A C 1
ATOM 836 O O . ALA A 1 108 ? -18.005 -8.922 15.283 1.00 80.88 108 ALA A O 1
ATOM 837 N N . ASP A 1 109 ? -17.556 -7.616 17.069 1.00 90.44 109 ASP A N 1
ATOM 838 C CA . ASP A 1 109 ? -18.398 -6.494 16.665 1.00 90.44 109 ASP A CA 1
ATOM 839 C C . ASP A 1 109 ? -17.636 -5.544 15.731 1.00 90.44 109 ASP A C 1
ATOM 841 O O . ASP A 1 109 ? -16.532 -5.088 16.024 1.00 90.44 109 ASP A O 1
ATOM 845 N N . GLU A 1 110 ? -18.218 -5.245 14.572 1.00 86.69 110 GLU A N 1
ATOM 846 C CA . GLU A 1 110 ? -17.545 -4.437 13.555 1.00 86.69 110 GLU A CA 1
ATOM 847 C C . GLU A 1 110 ? -17.435 -2.958 13.940 1.00 86.69 110 GLU A C 1
ATOM 849 O O . GLU A 1 110 ? -16.438 -2.316 13.603 1.00 86.69 110 GLU A O 1
ATOM 854 N N . ALA A 1 111 ? -18.426 -2.415 14.649 1.00 87.44 111 ALA A N 1
ATOM 855 C CA . ALA A 1 111 ? -18.399 -1.022 15.073 1.00 87.44 111 ALA A CA 1
ATOM 856 C C . ALA A 1 111 ? -17.330 -0.815 16.154 1.00 87.44 111 ALA A C 1
ATOM 858 O O . ALA A 1 111 ? -16.564 0.148 16.081 1.00 87.44 111 ALA A O 1
ATOM 859 N N . GLU A 1 112 ? -17.214 -1.750 17.100 1.00 88.62 112 GLU A N 1
ATOM 860 C CA . GLU A 1 112 ? -16.129 -1.763 18.084 1.00 88.62 112 GLU A CA 1
ATOM 861 C C . GLU A 1 112 ? -14.760 -1.955 17.422 1.00 88.62 112 GLU A C 1
ATOM 863 O O . GLU A 1 112 ? -13.822 -1.218 17.736 1.00 88.62 112 GLU A O 1
ATOM 868 N N . ALA A 1 113 ? -14.640 -2.887 16.466 1.00 88.31 113 ALA A N 1
ATOM 869 C CA . ALA A 1 113 ? -13.394 -3.108 15.731 1.00 88.31 113 ALA A CA 1
ATOM 870 C C . ALA A 1 113 ? -12.952 -1.841 14.992 1.00 88.31 113 ALA A C 1
ATOM 872 O O . ALA A 1 113 ? -11.787 -1.445 15.058 1.00 88.31 113 ALA A O 1
ATOM 873 N N . ARG A 1 114 ? -13.890 -1.171 14.315 1.00 89.56 114 ARG A N 1
ATOM 874 C CA . ARG A 1 114 ? -13.623 0.082 13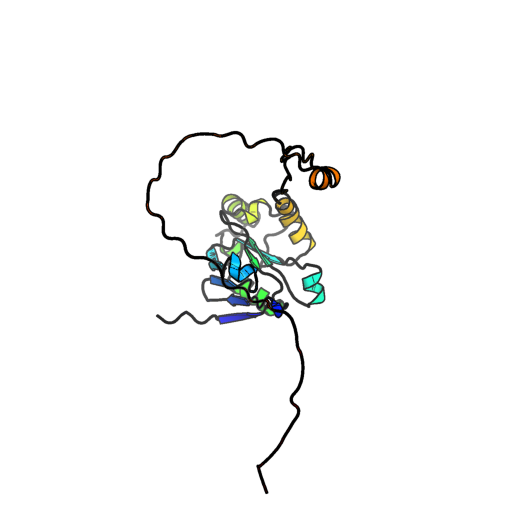.608 1.00 89.56 114 ARG A CA 1
ATOM 875 C C . ARG A 1 114 ? -13.198 1.180 14.578 1.00 89.56 114 ARG A C 1
ATOM 877 O O . ARG A 1 114 ? -12.206 1.855 14.312 1.00 89.56 114 ARG A O 1
ATOM 884 N N . ALA A 1 115 ? -13.903 1.339 15.696 1.00 87.94 115 ALA A N 1
ATOM 885 C CA . ALA A 1 115 ? -13.575 2.344 16.7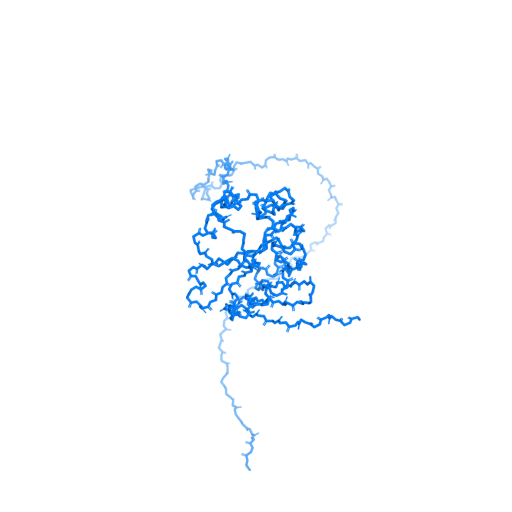01 1.00 87.94 115 ALA A CA 1
ATOM 886 C C . ALA A 1 115 ? -12.171 2.127 17.296 1.00 87.94 115 ALA A C 1
ATOM 888 O O . ALA A 1 115 ? -11.419 3.091 17.446 1.00 87.94 115 ALA A O 1
ATOM 889 N N . ALA A 1 116 ? -11.788 0.877 17.577 1.00 89.50 116 ALA A N 1
ATOM 890 C CA . ALA A 1 116 ? -10.444 0.537 18.045 1.00 89.50 116 ALA A CA 1
ATOM 891 C C . ALA A 1 116 ? -9.371 0.890 16.998 1.00 89.50 116 ALA A C 1
ATOM 893 O O . ALA A 1 116 ? -8.411 1.602 17.300 1.00 89.50 116 ALA A O 1
ATOM 894 N N . LEU A 1 117 ? -9.577 0.490 15.737 1.00 90.06 117 LEU A N 1
ATOM 895 C CA . LEU A 1 117 ? -8.663 0.814 14.637 1.00 90.06 117 LEU A CA 1
ATOM 896 C C . LEU A 1 117 ? -8.517 2.331 14.428 1.00 90.06 117 LEU A C 1
ATOM 898 O O . LEU A 1 117 ? -7.403 2.822 14.247 1.00 90.06 117 LEU A O 1
ATOM 902 N N . GLN A 1 118 ? -9.614 3.091 14.491 1.00 89.44 118 GLN A N 1
ATOM 903 C CA . GLN A 1 118 ? -9.612 4.555 14.360 1.00 89.44 118 GLN A CA 1
ATOM 904 C C . GLN A 1 118 ? -8.796 5.248 15.463 1.00 89.44 118 GLN A C 1
ATOM 906 O O . GLN A 1 118 ? -8.108 6.243 15.206 1.00 89.44 118 GLN A O 1
ATOM 911 N N . GLN A 1 119 ? -8.833 4.736 16.694 1.00 86.50 119 GLN A N 1
ATOM 912 C CA . GLN A 1 119 ? -8.046 5.300 17.792 1.00 86.50 119 GLN A CA 1
ATOM 913 C C . GLN A 1 119 ? -6.547 5.090 17.559 1.00 86.50 119 GLN A C 1
ATOM 915 O O . GLN A 1 119 ? -5.756 6.038 17.647 1.00 86.50 119 GLN A O 1
ATOM 920 N N . GLU A 1 120 ? -6.163 3.869 17.201 1.00 83.69 120 GLU A N 1
ATOM 921 C CA . GLU A 1 120 ? -4.765 3.451 17.167 1.00 83.69 120 GLU A CA 1
ATOM 922 C C . GLU A 1 120 ? -4.035 3.815 15.874 1.00 83.69 120 GLU A C 1
ATOM 924 O O . GLU A 1 120 ? -2.812 3.985 15.896 1.00 83.69 120 GLU A O 1
ATOM 929 N N . ARG A 1 121 ? -4.753 3.927 14.747 1.00 84.50 121 ARG A N 1
ATOM 930 C CA . ARG A 1 121 ? -4.136 3.920 13.417 1.00 84.50 121 ARG A CA 1
ATOM 931 C C . ARG A 1 121 ? -4.670 4.995 12.467 1.00 84.50 121 ARG A C 1
ATOM 933 O O . ARG A 1 121 ? -5.871 5.189 12.298 1.00 84.50 121 ARG A O 1
ATOM 940 N N . VAL A 1 122 ? -3.751 5.680 11.785 1.00 83.31 122 VAL A N 1
ATOM 941 C CA . VAL A 1 122 ? -4.029 6.857 10.943 1.00 83.31 122 VAL A CA 1
ATOM 942 C C . VAL A 1 122 ? -4.887 6.519 9.725 1.00 83.31 122 VAL A C 1
ATOM 944 O O . VAL A 1 122 ? -5.808 7.277 9.427 1.00 83.31 122 VAL A O 1
ATOM 947 N N . ALA A 1 123 ? -4.629 5.391 9.052 1.00 84.62 123 ALA A N 1
ATOM 948 C CA . ALA A 1 123 ? -5.407 4.981 7.877 1.00 84.62 123 ALA A CA 1
ATOM 949 C C . ALA A 1 123 ? -6.910 4.887 8.186 1.00 84.62 123 ALA A C 1
ATOM 951 O O . ALA A 1 123 ? -7.749 5.297 7.389 1.00 84.62 123 ALA A O 1
ATOM 952 N N . TRP A 1 124 ? -7.240 4.402 9.383 1.00 88.44 124 TRP A N 1
ATOM 953 C CA . TRP A 1 124 ? -8.609 4.097 9.782 1.00 88.44 124 TRP A CA 1
ATOM 954 C C . TRP A 1 124 ? -9.394 5.323 10.222 1.00 88.44 124 TRP A C 1
ATOM 956 O O . TRP A 1 124 ? -10.607 5.345 10.061 1.00 88.44 124 TRP A O 1
ATOM 966 N N . ARG A 1 125 ? -8.720 6.385 10.683 1.00 87.44 125 ARG A N 1
ATOM 967 C CA . ARG A 1 125 ? -9.362 7.675 11.010 1.00 87.44 125 ARG A CA 1
ATOM 968 C C . ARG A 1 125 ? -10.048 8.326 9.816 1.00 87.44 125 ARG A C 1
ATOM 970 O O . ARG A 1 125 ? -10.960 9.118 10.005 1.00 87.44 125 ARG A O 1
ATOM 977 N N . ARG A 1 126 ? -9.576 8.018 8.607 1.00 85.88 126 ARG A N 1
ATOM 978 C CA . ARG A 1 126 ? -10.150 8.492 7.343 1.00 85.88 126 ARG A CA 1
ATOM 979 C C . ARG A 1 126 ? -11.065 7.460 6.690 1.00 85.88 126 ARG A C 1
ATOM 981 O O . ARG A 1 126 ? -11.640 7.747 5.645 1.00 85.88 126 ARG A O 1
ATOM 988 N N . TRP A 1 127 ? -11.168 6.262 7.266 1.00 90.31 127 TRP A N 1
ATOM 989 C CA . TRP A 1 127 ? -12.021 5.220 6.720 1.00 90.31 127 TRP A CA 1
ATOM 990 C C . TRP A 1 127 ? -13.483 5.662 6.783 1.00 90.31 127 TRP A C 1
ATOM 992 O O . TRP A 1 127 ? -13.912 6.110 7.849 1.00 90.31 127 TRP A O 1
ATOM 1002 N N . PRO A 1 128 ? -14.252 5.546 5.689 1.00 88.81 128 PRO A N 1
ATOM 1003 C CA . PRO A 1 128 ? -15.634 5.982 5.708 1.00 88.81 128 PRO A CA 1
ATOM 1004 C C . PRO A 1 128 ? -16.509 5.202 6.687 1.00 88.81 128 PRO A C 1
ATOM 1006 O O . PRO A 1 128 ? -16.453 3.975 6.751 1.00 88.81 128 PRO A O 1
ATOM 1009 N N . ASP A 1 129 ? -17.373 5.912 7.410 1.00 85.50 129 ASP A N 1
ATOM 1010 C CA . ASP A 1 129 ? -18.280 5.297 8.385 1.00 85.50 129 ASP A CA 1
ATOM 1011 C C . ASP A 1 129 ? -19.351 4.411 7.727 1.00 85.50 129 ASP A C 1
ATOM 1013 O O . ASP A 1 129 ? -19.874 3.488 8.359 1.00 85.50 129 ASP A O 1
ATOM 1017 N N . ASP A 1 130 ? -19.671 4.669 6.460 1.00 87.44 130 ASP A N 1
ATOM 1018 C CA . ASP A 1 130 ? -20.608 3.886 5.656 1.00 87.44 130 ASP A CA 1
ATOM 1019 C C . ASP A 1 130 ? -19.975 2.633 5.029 1.00 87.44 130 ASP A C 1
ATOM 1021 O O . ASP A 1 130 ? -20.702 1.738 4.597 1.00 87.44 130 ASP A O 1
ATOM 1025 N N . GLU A 1 131 ? -18.643 2.527 5.034 1.00 89.31 131 GLU A N 1
ATOM 1026 C CA . GLU A 1 131 ? -17.917 1.437 4.382 1.00 89.31 131 GLU A CA 1
ATOM 1027 C C . GLU A 1 131 ? -17.540 0.336 5.390 1.00 89.31 131 GLU A C 1
ATOM 1029 O O . GLU A 1 131 ? -16.889 0.622 6.408 1.00 89.31 131 GLU A O 1
ATOM 1034 N N . PRO A 1 132 ? -17.901 -0.939 5.155 1.00 90.25 132 PRO A N 1
ATOM 1035 C CA . PRO A 1 132 ? -17.494 -2.032 6.032 1.00 90.25 132 PRO A CA 1
ATOM 1036 C C . PRO A 1 132 ? -15.970 -2.151 6.134 1.00 90.25 132 PRO A C 1
ATOM 1038 O O . PRO A 1 132 ? -15.231 -1.762 5.231 1.00 90.25 132 PRO A O 1
ATOM 1041 N N . LEU A 1 133 ? -15.478 -2.729 7.233 1.00 89.75 133 LEU A N 1
ATOM 1042 C CA . LEU A 1 133 ? -14.043 -3.016 7.337 1.00 89.75 133 LEU A CA 1
ATOM 1043 C C . LEU A 1 133 ? -13.625 -3.998 6.227 1.00 89.75 133 LEU A C 1
ATOM 1045 O O . LEU A 1 133 ? -14.257 -5.055 6.078 1.00 89.75 133 LEU A O 1
ATOM 1049 N N . PRO A 1 134 ? -12.557 -3.703 5.464 1.00 90.56 134 PRO A N 1
ATOM 1050 C CA . PRO A 1 134 ? -12.175 -4.542 4.350 1.00 90.56 134 PRO A CA 1
ATOM 1051 C C . PRO A 1 134 ? -11.660 -5.879 4.883 1.00 90.56 134 PRO A C 1
ATOM 1053 O O . PRO A 1 134 ? -11.005 -5.974 5.925 1.00 90.56 134 PRO A O 1
ATOM 1056 N N . ARG A 1 135 ? -11.997 -6.947 4.159 1.00 89.19 135 ARG A N 1
ATOM 1057 C CA . ARG A 1 135 ? -11.558 -8.308 4.502 1.00 89.19 135 ARG A CA 1
ATOM 1058 C C . ARG A 1 135 ? -10.107 -8.560 4.113 1.00 89.19 135 ARG A C 1
ATOM 1060 O O . ARG A 1 135 ? -9.502 -9.485 4.642 1.00 89.19 135 ARG A O 1
ATOM 1067 N N . THR A 1 136 ? -9.592 -7.758 3.191 1.00 91.50 136 THR A N 1
ATOM 1068 C CA . THR A 1 136 ? -8.227 -7.794 2.681 1.00 91.50 136 THR A CA 1
ATOM 1069 C C . THR A 1 136 ? -7.448 -6.588 3.185 1.00 91.50 136 THR A C 1
ATOM 1071 O O . THR A 1 136 ? -8.023 -5.541 3.489 1.00 91.50 136 THR A O 1
ATOM 1074 N N . ALA A 1 137 ? -6.127 -6.719 3.264 1.00 91.50 137 ALA A N 1
ATOM 1075 C CA . ALA A 1 137 ? -5.253 -5.586 3.571 1.00 91.50 137 ALA A CA 1
ATOM 1076 C C . ALA A 1 137 ? -5.070 -4.638 2.371 1.00 91.50 137 ALA A C 1
ATOM 1078 O O . ALA A 1 137 ? -4.654 -3.489 2.540 1.00 91.50 137 ALA A O 1
ATOM 1079 N N . VAL A 1 138 ? -5.378 -5.125 1.165 1.00 94.81 138 VAL A N 1
ATOM 1080 C CA . VAL A 1 138 ? -5.327 -4.365 -0.085 1.00 94.81 138 VAL A CA 1
ATOM 1081 C C . VAL A 1 138 ? -6.727 -3.893 -0.461 1.00 94.81 138 VAL A C 1
ATOM 1083 O O . VAL A 1 138 ? -7.648 -4.704 -0.576 1.00 94.81 138 VAL A O 1
ATOM 1086 N N . VAL A 1 139 ? -6.872 -2.587 -0.670 1.00 95.25 139 VAL A N 1
ATOM 1087 C CA . VAL A 1 139 ? -8.094 -1.935 -1.150 1.00 95.25 139 VAL A CA 1
ATOM 1088 C C . VAL A 1 139 ? -7.899 -1.547 -2.609 1.00 95.25 139 VAL A C 1
ATOM 1090 O O . VAL A 1 139 ? -6.983 -0.791 -2.940 1.00 95.25 139 VAL A O 1
ATOM 1093 N N . THR A 1 140 ? -8.762 -2.077 -3.473 1.00 94.50 140 THR A N 1
ATOM 1094 C CA . THR A 1 140 ? -8.690 -1.906 -4.932 1.00 94.50 140 THR A CA 1
ATOM 1095 C C . THR A 1 140 ? -9.879 -1.158 -5.526 1.00 94.50 140 THR A C 1
ATOM 1097 O O . THR A 1 140 ? -9.830 -0.799 -6.701 1.00 94.50 140 THR A O 1
ATOM 1100 N N . ASP A 1 141 ? -10.924 -0.896 -4.735 1.00 93.38 141 ASP A N 1
ATOM 1101 C CA . ASP A 1 141 ? -12.073 -0.105 -5.176 1.00 93.38 141 ASP A CA 1
ATOM 1102 C C . ASP A 1 141 ? -11.619 1.332 -5.507 1.00 93.38 141 ASP A C 1
ATOM 1104 O O . ASP A 1 141 ? -11.118 2.034 -4.620 1.00 93.38 141 ASP A O 1
ATOM 1108 N N . PRO A 1 142 ? -11.759 1.777 -6.769 1.00 90.12 142 PRO A N 1
ATOM 1109 C CA . PRO A 1 142 ? -11.232 3.061 -7.209 1.00 90.12 142 PRO A CA 1
ATOM 1110 C C . PRO A 1 142 ? -11.927 4.252 -6.543 1.00 90.12 142 PRO A C 1
ATOM 1112 O O . PRO A 1 142 ? -11.248 5.231 -6.232 1.00 90.12 142 PRO A O 1
ATOM 1115 N N . ASP A 1 143 ? -13.234 4.170 -6.279 1.00 90.88 143 ASP A N 1
ATOM 1116 C CA . ASP A 1 143 ? -14.001 5.262 -5.675 1.00 90.88 143 ASP A CA 1
ATOM 1117 C C . ASP A 1 143 ? -13.610 5.417 -4.199 1.00 90.88 143 ASP A C 1
ATOM 1119 O O . ASP A 1 143 ? -13.414 6.527 -3.692 1.00 90.88 143 ASP A O 1
ATOM 1123 N N . LEU A 1 144 ? -13.418 4.293 -3.505 1.00 91.44 144 LEU A N 1
ATOM 1124 C CA . LEU A 1 144 ? -12.947 4.284 -2.123 1.00 91.44 144 LEU A CA 1
ATOM 1125 C C . LEU A 1 144 ? -11.498 4.777 -2.004 1.00 91.44 144 LEU A C 1
ATOM 1127 O O . LEU A 1 144 ? -11.188 5.586 -1.127 1.00 91.44 144 LEU A O 1
ATOM 1131 N N . VAL A 1 145 ? -10.610 4.337 -2.900 1.00 92.44 145 VAL A N 1
ATOM 1132 C CA . VAL A 1 145 ? -9.219 4.813 -2.956 1.00 92.44 145 VAL A CA 1
ATOM 1133 C C . VAL A 1 145 ? -9.170 6.315 -3.241 1.00 92.44 145 VAL A C 1
ATOM 1135 O O . VAL A 1 145 ? -8.375 7.031 -2.626 1.00 92.44 145 VAL A O 1
ATOM 1138 N N . GLU A 1 146 ? -10.009 6.827 -4.141 1.00 90.00 146 GLU A N 1
ATOM 1139 C CA . GLU A 1 146 ? -10.092 8.262 -4.414 1.00 90.00 146 GLU A CA 1
ATOM 1140 C C . GLU A 1 146 ? -10.518 9.038 -3.160 1.00 90.00 146 GLU A C 1
ATOM 1142 O O . GLU A 1 146 ? -9.808 9.959 -2.750 1.00 90.00 146 GLU A O 1
ATOM 1147 N N . ARG A 1 147 ? -11.590 8.611 -2.476 1.00 90.00 147 ARG A N 1
ATOM 1148 C CA . ARG A 1 147 ? -12.053 9.218 -1.211 1.00 90.00 147 ARG A CA 1
ATOM 1149 C C . ARG A 1 147 ? -10.957 9.257 -0.146 1.00 90.00 147 ARG A C 1
ATOM 1151 O O . ARG A 1 147 ? -10.737 10.298 0.468 1.00 90.00 147 ARG A O 1
ATOM 1158 N N . LEU A 1 148 ? -10.242 8.147 0.047 1.00 88.75 148 LEU A N 1
ATOM 1159 C CA . LEU A 1 148 ? -9.186 8.024 1.061 1.00 88.75 148 LEU A CA 1
ATOM 1160 C C . LEU A 1 148 ? -7.958 8.891 0.770 1.00 88.75 148 LEU A C 1
ATOM 1162 O O . LEU A 1 148 ? -7.172 9.180 1.675 1.00 88.75 148 LEU A O 1
ATOM 1166 N N . THR A 1 149 ? -7.773 9.294 -0.485 1.00 85.50 149 THR A N 1
ATOM 1167 C CA . THR A 1 149 ? -6.540 9.939 -0.928 1.00 85.50 149 THR A CA 1
ATOM 1168 C C . THR A 1 149 ? -6.713 11.363 -1.459 1.00 85.50 149 THR A C 1
ATOM 1170 O O . THR A 1 149 ? -5.715 12.058 -1.676 1.00 85.50 149 THR A O 1
ATOM 1173 N N . ALA A 1 150 ? -7.953 11.833 -1.616 1.00 77.62 150 ALA A N 1
ATOM 1174 C CA . ALA A 1 150 ? -8.278 13.190 -2.047 1.00 77.62 150 ALA A CA 1
ATOM 1175 C C . ALA A 1 150 ? -7.666 14.266 -1.126 1.00 77.62 150 ALA A C 1
ATOM 1177 O O . ALA A 1 150 ? -7.137 15.264 -1.614 1.00 77.62 150 ALA A O 1
ATOM 1178 N N . GLU A 1 151 ? -7.638 14.038 0.190 1.00 61.16 151 GLU A N 1
ATOM 1179 C CA . GLU A 1 151 ? -7.091 14.996 1.166 1.00 61.16 151 GLU A CA 1
ATOM 1180 C C . GLU A 1 151 ? -5.553 15.022 1.224 1.00 61.16 151 GLU A C 1
ATOM 1182 O O . GLU A 1 151 ? -4.962 16.027 1.609 1.00 61.16 151 GLU A O 1
ATOM 1187 N N . GLU A 1 152 ? -4.872 13.952 0.797 1.00 59.19 152 GLU A N 1
ATOM 1188 C CA . GLU A 1 152 ? -3.398 13.876 0.780 1.00 59.19 152 GLU A CA 1
ATOM 1189 C C . GLU A 1 152 ? -2.788 14.767 -0.321 1.00 59.19 152 GLU A C 1
ATOM 1191 O O . GLU A 1 152 ? -1.613 15.128 -0.281 1.00 59.19 152 GLU A O 1
ATOM 1196 N N . THR A 1 153 ? -3.597 15.176 -1.303 1.00 49.06 153 THR A N 1
ATOM 1197 C CA . THR A 1 153 ? -3.154 16.022 -2.423 1.00 49.06 153 THR A CA 1
ATOM 1198 C C . THR A 1 153 ? -2.879 17.475 -1.991 1.00 49.06 153 THR A C 1
ATOM 1200 O O . THR A 1 153 ? -2.273 18.236 -2.746 1.00 49.06 153 THR A O 1
ATOM 1203 N N . VAL A 1 154 ? -3.239 17.859 -0.758 1.00 42.56 154 VAL A N 1
ATOM 1204 C CA . VAL A 1 154 ? -3.058 19.218 -0.214 1.00 42.56 154 VAL A CA 1
ATOM 1205 C C . VAL A 1 154 ? -1.763 19.361 0.601 1.00 42.56 154 VAL A C 1
ATOM 1207 O O . VAL A 1 154 ? -1.707 20.146 1.525 1.00 42.56 154 VAL A O 1
ATOM 1210 N N . GLU A 1 155 ? -0.684 18.651 0.272 1.00 37.00 155 GLU A N 1
ATOM 1211 C CA . GLU A 1 155 ? 0.678 19.099 0.624 1.00 37.00 155 GLU A CA 1
ATOM 1212 C C . GLU A 1 155 ? 1.655 18.754 -0.504 1.00 37.00 155 GLU A C 1
ATOM 1214 O O . GLU A 1 155 ? 2.693 18.116 -0.329 1.00 37.00 155 GLU A O 1
ATOM 1219 N N . ARG A 1 156 ? 1.366 19.239 -1.717 1.00 30.64 156 ARG A N 1
ATOM 1220 C CA . ARG A 1 156 ? 2.493 19.709 -2.520 1.00 30.64 156 ARG A CA 1
ATOM 1221 C C . ARG A 1 156 ? 2.946 20.975 -1.794 1.00 30.64 156 ARG A C 1
ATOM 1223 O O . ARG A 1 156 ? 2.138 21.903 -1.756 1.00 30.64 156 ARG A O 1
ATOM 1230 N N . PRO A 1 157 ? 4.165 21.072 -1.226 1.00 37.03 157 PRO A N 1
ATOM 1231 C CA . PRO A 1 157 ? 4.743 22.388 -1.073 1.00 37.03 157 PRO A CA 1
ATOM 1232 C C . PRO A 1 157 ? 4.698 22.945 -2.488 1.00 37.03 157 PRO A C 1
ATOM 1234 O O . PRO A 1 157 ? 5.403 22.484 -3.393 1.00 37.03 157 PRO A O 1
ATOM 1237 N N . GLU A 1 158 ? 3.763 23.861 -2.730 1.00 34.94 158 GLU A N 1
ATOM 1238 C CA . GLU A 1 158 ? 3.979 24.824 -3.771 1.00 34.94 158 GLU A CA 1
ATOM 1239 C C . GLU A 1 158 ? 5.380 25.309 -3.460 1.00 34.94 158 GLU A C 1
ATOM 1241 O O . GLU A 1 158 ? 5.654 25.834 -2.378 1.00 34.94 158 GLU A O 1
ATOM 1246 N N . VAL A 1 159 ? 6.309 25.035 -4.370 1.00 39.91 159 VAL A N 1
ATOM 1247 C CA . VAL A 1 159 ? 7.448 25.913 -4.500 1.00 39.91 159 VAL A CA 1
ATOM 1248 C C . VAL A 1 159 ? 6.782 27.225 -4.877 1.00 39.91 159 VAL A C 1
ATOM 1250 O O . VAL A 1 159 ? 6.596 27.534 -6.054 1.00 39.91 159 VAL A O 1
ATOM 1253 N N . SER A 1 160 ? 6.284 27.933 -3.861 1.00 37.47 160 SER A N 1
ATOM 1254 C CA . SER A 1 160 ? 5.993 29.327 -3.950 1.00 37.47 160 SER A CA 1
ATOM 1255 C C . SER A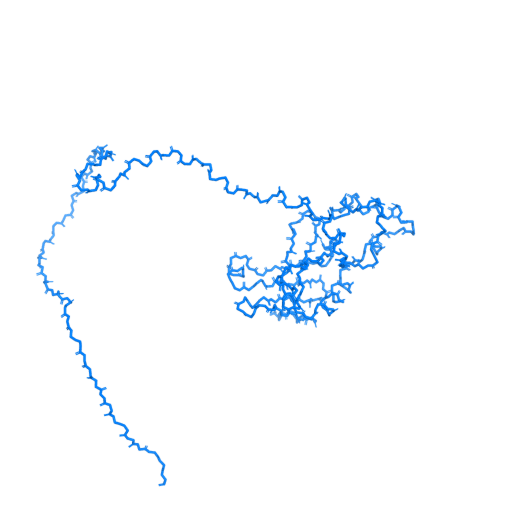 1 160 ? 7.341 29.851 -4.373 1.00 37.47 160 SER A C 1
ATOM 1257 O O . SER A 1 160 ? 8.347 29.810 -3.661 1.00 37.47 160 SER A O 1
ATOM 1259 N N . ARG A 1 161 ? 7.391 30.247 -5.637 1.00 42.84 161 ARG A N 1
ATOM 1260 C CA . ARG A 1 161 ? 8.375 31.188 -6.118 1.00 42.84 161 ARG A CA 1
ATOM 1261 C C . ARG A 1 161 ? 8.031 32.485 -5.390 1.00 42.84 161 ARG A C 1
ATOM 1263 O O . ARG A 1 161 ? 7.490 33.406 -5.986 1.00 42.84 161 ARG A O 1
ATOM 1270 N N . ALA A 1 162 ? 8.219 32.483 -4.072 1.00 40.34 162 ALA A N 1
ATOM 1271 C CA . ALA A 1 162 ? 8.199 33.642 -3.226 1.00 40.34 162 ALA A CA 1
ATOM 1272 C C . ALA A 1 162 ? 9.395 34.442 -3.713 1.00 40.34 162 ALA A C 1
ATOM 1274 O O . ALA A 1 162 ? 10.538 34.146 -3.382 1.00 40.34 162 ALA A O 1
ATOM 1275 N N . GLU A 1 163 ? 9.107 35.302 -4.684 1.00 46.78 163 GLU A N 1
ATOM 1276 C CA . GLU A 1 163 ? 9.564 36.677 -4.673 1.00 46.78 163 GLU A CA 1
ATOM 1277 C C . GLU A 1 163 ? 10.993 36.819 -4.143 1.00 46.78 163 GLU A C 1
ATOM 1279 O O . GLU A 1 163 ? 11.248 37.469 -3.134 1.00 46.78 163 GLU A O 1
ATOM 1284 N N . ASP A 1 164 ? 11.955 36.279 -4.897 1.00 40.00 164 ASP A N 1
ATOM 1285 C CA . ASP A 1 164 ? 13.257 36.931 -4.996 1.00 40.00 164 ASP A CA 1
ATOM 1286 C C . ASP A 1 164 ? 13.008 38.215 -5.800 1.00 40.00 164 ASP A C 1
ATOM 1288 O O . ASP A 1 164 ? 13.247 38.310 -7.005 1.00 40.00 164 ASP A O 1
ATOM 1292 N N . ALA A 1 165 ? 12.392 39.188 -5.125 1.00 44.97 165 ALA A N 1
ATOM 1293 C CA . ALA A 1 165 ? 12.245 40.556 -5.571 1.00 44.97 165 ALA A CA 1
ATOM 1294 C C . ALA A 1 165 ? 13.625 41.215 -5.510 1.00 44.97 165 ALA A C 1
ATOM 1296 O O . ALA A 1 165 ? 13.895 42.105 -4.707 1.00 44.97 165 ALA A O 1
ATOM 1297 N N . ARG A 1 166 ? 14.527 40.760 -6.375 1.00 46.16 166 ARG A N 1
ATOM 1298 C CA . ARG A 1 166 ? 15.646 41.575 -6.821 1.00 46.16 166 ARG A CA 1
ATOM 1299 C C . ARG A 1 166 ? 15.237 42.130 -8.173 1.00 46.16 166 ARG A C 1
ATOM 1301 O O . ARG A 1 166 ? 14.937 41.340 -9.070 1.00 46.16 166 ARG A O 1
ATOM 1308 N N . PRO A 1 167 ? 15.181 43.458 -8.348 1.00 42.72 167 PRO A N 1
ATOM 1309 C CA . PRO A 1 167 ? 14.924 44.021 -9.659 1.00 42.72 167 PRO A CA 1
ATOM 1310 C C . PRO A 1 167 ? 16.072 43.595 -10.578 1.00 42.72 167 PRO A C 1
ATOM 1312 O O . PRO A 1 167 ? 17.187 44.100 -10.478 1.00 42.72 167 PRO A O 1
ATOM 1315 N N . SER A 1 168 ? 15.814 42.625 -11.456 1.00 45.50 168 SER A N 1
ATOM 1316 C CA . SER A 1 168 ? 16.708 42.297 -12.562 1.00 45.50 168 SER A CA 1
ATOM 1317 C C . SER A 1 168 ? 16.559 43.400 -13.608 1.00 45.50 168 SER A C 1
ATOM 1319 O O . SER A 1 168 ? 15.820 43.283 -14.580 1.00 45.50 168 SER A O 1
ATOM 1321 N N . GLY A 1 169 ? 17.194 44.537 -13.334 1.00 49.88 169 GLY A N 1
ATOM 1322 C CA . GLY A 1 169 ? 17.376 45.631 -14.277 1.00 49.88 169 GLY A CA 1
ATOM 1323 C C . GLY A 1 169 ? 18.706 45.456 -14.992 1.00 49.88 169 GLY A C 1
ATOM 1324 O O . GLY A 1 169 ? 19.639 46.197 -14.716 1.00 49.88 169 GLY A O 1
ATOM 1325 N N . VAL A 1 170 ? 18.814 44.439 -15.846 1.00 50.50 170 VAL A N 1
ATOM 1326 C CA . VAL A 1 170 ? 19.901 44.352 -16.827 1.00 50.50 170 VAL A CA 1
ATOM 1327 C C . VAL A 1 170 ? 19.259 44.011 -18.156 1.00 50.50 170 VAL A C 1
ATOM 1329 O O . VAL A 1 170 ? 18.784 42.898 -18.382 1.00 50.50 170 VAL A O 1
ATOM 1332 N N . THR A 1 171 ? 19.186 45.014 -19.014 1.00 57.81 171 THR A N 1
ATOM 1333 C CA . THR A 1 171 ? 18.732 44.860 -20.389 1.00 57.81 171 THR A CA 1
ATOM 1334 C C . THR A 1 171 ? 19.915 44.471 -21.269 1.00 57.81 171 THR A C 1
ATOM 1336 O O . THR A 1 171 ? 21.070 44.711 -20.922 1.00 57.81 171 THR A O 1
ATOM 1339 N N . ALA A 1 172 ? 19.650 43.877 -22.436 1.00 54.25 172 ALA A N 1
ATOM 1340 C CA . ALA A 1 172 ? 20.702 43.554 -23.406 1.00 54.25 172 ALA A CA 1
ATOM 1341 C C . ALA A 1 172 ? 21.551 44.788 -23.789 1.00 54.25 172 ALA A C 1
ATOM 1343 O O . ALA A 1 172 ? 22.730 44.661 -24.102 1.00 54.25 172 ALA A O 1
ATOM 1344 N N . THR A 1 173 ? 20.973 45.984 -23.668 1.00 51.31 173 THR A N 1
ATOM 1345 C CA . THR A 1 173 ? 21.613 47.280 -23.905 1.00 51.31 173 THR A CA 1
ATOM 1346 C C . THR A 1 173 ? 22.670 47.656 -22.852 1.00 51.31 173 THR A C 1
ATOM 1348 O O . THR A 1 173 ? 23.547 48.474 -23.131 1.00 51.31 173 THR A O 1
ATOM 1351 N N . ASP A 1 174 ? 22.636 47.065 -21.652 1.00 52.66 174 ASP A N 1
ATOM 1352 C CA . ASP A 1 174 ? 23.590 47.364 -20.571 1.00 52.66 174 ASP A CA 1
ATOM 1353 C C . ASP A 1 174 ? 24.926 46.620 -20.750 1.00 52.66 174 ASP A C 1
ATOM 1355 O O . ASP A 1 174 ? 25.979 47.111 -20.336 1.00 52.66 174 ASP A O 1
ATOM 1359 N N . PHE A 1 175 ? 24.911 45.477 -21.449 1.00 53.31 175 PHE A N 1
ATOM 1360 C CA . PHE A 1 175 ? 26.122 44.721 -21.795 1.00 53.31 175 PHE A CA 1
ATOM 1361 C C . PHE A 1 175 ? 26.973 45.420 -22.862 1.00 53.31 175 PHE A C 1
ATOM 1363 O O . PHE A 1 175 ? 28.198 45.322 -22.824 1.00 53.31 175 PHE A O 1
ATOM 1370 N N . GLU A 1 176 ? 26.350 46.161 -23.781 1.00 53.03 176 GLU A N 1
ATOM 1371 C CA . GLU A 1 176 ? 27.070 46.921 -24.813 1.00 53.03 176 GLU A CA 1
ATOM 1372 C C . GLU A 1 176 ? 27.693 48.221 -24.275 1.00 53.03 176 GLU A C 1
ATOM 1374 O O . GLU A 1 176 ? 28.670 48.704 -24.842 1.00 53.03 176 GLU A O 1
ATOM 1379 N N . ASN A 1 177 ? 27.189 48.762 -23.158 1.00 51.94 177 ASN A N 1
ATOM 1380 C CA . ASN A 1 177 ? 27.614 50.061 -22.613 1.00 51.94 177 ASN A CA 1
ATOM 1381 C C . ASN A 1 177 ? 28.478 49.976 -21.337 1.00 51.94 177 ASN A C 1
ATOM 1383 O O . ASN A 1 177 ? 28.801 51.005 -20.741 1.00 51.94 177 ASN A O 1
ATOM 1387 N N . GLY A 1 178 ? 28.868 48.772 -20.899 1.00 49.00 178 GLY A N 1
ATOM 1388 C CA . GLY A 1 178 ? 29.900 48.564 -19.871 1.00 49.00 178 GLY A CA 1
ATOM 1389 C C . GLY A 1 178 ? 29.617 49.166 -18.487 1.00 49.00 178 GLY A C 1
ATOM 1390 O O . GLY A 1 178 ? 30.553 49.403 -17.725 1.00 49.00 178 GLY A O 1
ATOM 1391 N N . THR A 1 179 ? 28.357 49.430 -18.139 1.00 47.50 179 THR A N 1
ATOM 1392 C CA . THR A 1 179 ? 27.996 50.108 -16.884 1.00 47.50 179 THR A CA 1
ATOM 1393 C C . THR A 1 179 ? 27.392 49.114 -15.893 1.00 47.50 179 THR A C 1
ATOM 1395 O O . THR A 1 179 ? 26.220 48.767 -15.990 1.00 47.50 179 THR A O 1
ATOM 1398 N N . PHE A 1 180 ? 28.184 48.667 -14.913 1.00 48.94 180 PHE A N 1
ATOM 1399 C CA . PHE A 1 180 ? 27.711 47.842 -13.793 1.00 48.94 180 PHE A CA 1
ATOM 1400 C C . PHE A 1 180 ? 27.654 48.663 -12.495 1.00 48.94 180 PHE A C 1
ATOM 1402 O O . PHE A 1 180 ? 28.663 49.266 -12.116 1.00 48.94 180 PHE A O 1
ATOM 1409 N N . PRO A 1 181 ? 26.528 48.669 -11.759 1.00 47.09 181 PRO A N 1
ATOM 1410 C CA . PRO A 1 181 ? 26.463 49.280 -10.441 1.00 47.09 181 PRO A CA 1
ATOM 1411 C C . PRO A 1 181 ? 26.851 48.265 -9.351 1.00 47.09 181 PRO A C 1
ATOM 1413 O O . PRO A 1 181 ? 26.120 47.315 -9.087 1.00 47.09 181 PRO A O 1
ATOM 1416 N N . GLY A 1 182 ? 27.978 48.510 -8.673 1.00 40.56 182 GLY A N 1
ATOM 1417 C CA . GLY A 1 182 ? 28.256 47.966 -7.335 1.00 40.56 182 GLY A CA 1
ATOM 1418 C C . GLY A 1 182 ? 29.477 47.050 -7.223 1.00 40.56 182 GLY A C 1
ATOM 1419 O O . GLY A 1 182 ? 29.374 45.838 -7.366 1.00 40.56 182 GLY A O 1
ATOM 1420 N N . GLY A 1 183 ? 30.624 47.631 -6.865 1.00 35.53 183 GLY A N 1
ATOM 1421 C CA . GLY A 1 183 ? 31.840 46.893 -6.513 1.00 35.53 183 GLY A CA 1
ATOM 1422 C C . GLY A 1 183 ? 32.931 47.786 -5.923 1.00 35.53 183 GLY A C 1
ATOM 1423 O O . GLY A 1 183 ? 34.085 47.688 -6.316 1.00 35.53 183 GLY A O 1
ATOM 1424 N N . GLY A 1 184 ? 32.561 48.714 -5.036 1.00 37.09 184 GLY A N 1
ATOM 1425 C CA . GLY A 1 184 ? 33.512 49.503 -4.252 1.00 37.09 184 GLY A CA 1
ATOM 1426 C C . GLY A 1 184 ? 33.781 48.823 -2.913 1.00 37.09 184 GLY A C 1
ATOM 1427 O O . GLY A 1 184 ? 32.905 48.802 -2.054 1.00 37.09 184 GLY A O 1
ATOM 1428 N N . GLY A 1 185 ? 34.984 48.281 -2.741 1.00 32.50 185 GLY A N 1
ATOM 1429 C CA . GLY A 1 185 ? 35.455 47.687 -1.491 1.00 32.50 185 GLY A C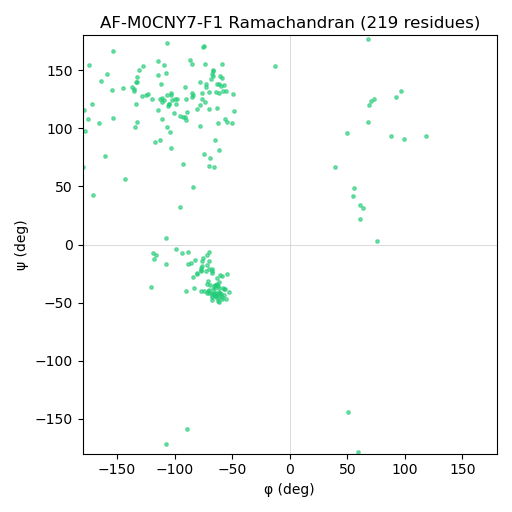A 1
ATOM 1430 C C . GLY A 1 185 ? 36.977 47.614 -1.486 1.00 32.50 185 GLY A C 1
ATOM 1431 O O . GLY A 1 185 ? 37.546 46.561 -1.743 1.00 32.50 185 GLY A O 1
ATOM 1432 N N . GLY A 1 186 ? 37.625 48.761 -1.267 1.00 36.28 186 GLY A N 1
ATOM 1433 C CA . GLY A 1 186 ? 39.062 48.848 -1.017 1.00 36.28 186 GLY A CA 1
ATOM 1434 C C . GLY A 1 186 ? 39.391 48.462 0.425 1.00 36.28 186 GLY A C 1
ATOM 1435 O O . GLY A 1 186 ? 38.674 48.836 1.352 1.00 36.28 186 GLY A O 1
ATOM 1436 N N . GLY A 1 187 ? 40.481 47.724 0.596 1.00 31.95 187 GLY A N 1
ATOM 1437 C CA . GLY A 1 187 ? 41.059 47.376 1.887 1.00 31.95 187 GLY A CA 1
ATOM 1438 C C . GLY A 1 187 ? 42.367 46.630 1.666 1.00 31.95 187 GLY A C 1
ATOM 1439 O O . GLY A 1 187 ? 42.355 45.498 1.189 1.00 31.95 187 GLY A O 1
ATOM 1440 N N . ASP A 1 188 ? 43.471 47.310 1.959 1.00 44.25 188 ASP A N 1
ATOM 1441 C CA . ASP A 1 188 ? 44.846 46.832 1.863 1.00 44.25 188 ASP A CA 1
ATOM 1442 C C . ASP A 1 188 ? 45.053 45.468 2.538 1.00 44.25 188 ASP A C 1
ATOM 1444 O O . ASP A 1 188 ? 44.750 45.280 3.717 1.00 44.25 188 ASP A O 1
ATOM 1448 N N . ALA A 1 189 ? 45.660 44.540 1.804 1.00 41.91 189 ALA A N 1
ATOM 1449 C CA . ALA A 1 189 ? 46.426 43.453 2.389 1.00 41.91 189 ALA A CA 1
ATOM 1450 C C . ALA A 1 189 ? 47.735 43.325 1.608 1.00 41.91 189 ALA A C 1
ATOM 1452 O O . ALA A 1 189 ? 47.782 42.772 0.508 1.00 41.91 189 ALA A O 1
ATOM 1453 N N . ASP A 1 190 ? 48.794 43.870 2.203 1.00 44.25 190 ASP A N 1
ATOM 1454 C CA . ASP A 1 190 ? 50.181 43.554 1.895 1.00 44.25 190 ASP A CA 1
ATOM 1455 C C . ASP A 1 190 ? 50.383 42.031 1.908 1.00 44.25 190 ASP A C 1
ATOM 1457 O O . ASP A 1 190 ? 50.482 41.407 2.965 1.00 44.25 190 ASP A O 1
ATOM 1461 N N . PHE A 1 191 ? 50.498 41.420 0.729 1.00 36.94 191 PHE A N 1
ATOM 1462 C CA . PHE A 1 191 ? 51.150 40.122 0.581 1.00 36.94 191 PHE A CA 1
ATOM 1463 C C . PHE A 1 191 ? 52.377 40.299 -0.311 1.00 36.94 191 PHE A C 1
ATOM 1465 O O . PHE A 1 191 ? 52.334 40.199 -1.538 1.00 36.94 191 PHE A O 1
ATOM 1472 N N . THR A 1 192 ? 53.491 40.626 0.339 1.00 45.00 192 THR A N 1
ATOM 1473 C CA . THR A 1 192 ? 54.827 40.623 -0.249 1.00 45.00 192 THR A CA 1
ATOM 1474 C C . THR A 1 192 ? 55.324 39.182 -0.329 1.00 45.00 192 THR A C 1
ATOM 1476 O O . THR A 1 192 ? 55.445 38.493 0.680 1.00 45.00 192 THR A O 1
ATOM 1479 N N . GLY A 1 193 ? 55.615 38.700 -1.538 1.00 33.66 193 GLY A N 1
ATOM 1480 C CA . GLY A 1 193 ? 56.085 37.326 -1.693 1.00 33.66 193 GLY A CA 1
ATOM 1481 C C . GLY A 1 193 ? 56.397 36.891 -3.117 1.00 33.66 193 GLY A C 1
ATOM 1482 O O . GLY A 1 193 ? 55.754 35.988 -3.630 1.00 33.66 193 GLY A O 1
ATOM 1483 N N . GLY A 1 194 ? 57.431 37.482 -3.720 1.00 30.53 194 GLY A N 1
ATOM 1484 C CA . GLY A 1 194 ? 58.335 36.726 -4.595 1.00 30.53 194 GLY A CA 1
ATOM 1485 C C . GLY A 1 194 ? 57.959 36.611 -6.071 1.00 30.53 194 GLY A C 1
ATOM 1486 O O . GLY A 1 194 ? 57.319 35.671 -6.522 1.00 30.53 194 GLY A O 1
ATOM 1487 N N . THR A 1 195 ? 58.502 37.537 -6.848 1.00 41.91 195 THR A N 1
ATOM 1488 C CA . THR A 1 195 ? 58.646 37.485 -8.302 1.00 41.91 195 THR A CA 1
ATOM 1489 C C . THR A 1 195 ? 59.436 36.263 -8.785 1.00 41.91 195 THR A C 1
ATOM 1491 O O . THR A 1 195 ? 60.542 36.023 -8.306 1.00 41.91 195 THR A O 1
ATOM 1494 N N . SER A 1 196 ? 58.978 35.616 -9.857 1.00 40.28 196 SER A N 1
ATOM 1495 C CA . SER A 1 196 ? 59.841 35.241 -10.988 1.00 40.28 196 SER A CA 1
ATOM 1496 C C . SER A 1 196 ? 59.004 35.138 -12.260 1.00 40.28 196 SER A C 1
ATOM 1498 O O . SER A 1 196 ? 58.168 34.256 -12.422 1.00 40.28 196 SER A O 1
ATOM 1500 N N . ARG A 1 197 ? 59.219 36.115 -13.142 1.00 41.12 197 ARG A N 1
ATOM 1501 C CA . ARG A 1 197 ? 58.784 36.121 -14.541 1.00 41.12 197 ARG A CA 1
ATOM 1502 C C . ARG A 1 197 ? 59.556 35.037 -15.298 1.00 41.12 197 ARG A C 1
ATOM 1504 O O . ARG A 1 197 ? 60.736 34.878 -15.026 1.00 41.12 197 ARG A O 1
ATOM 1511 N N . HIS A 1 198 ? 58.941 34.398 -16.289 1.00 35.78 198 HIS A N 1
ATOM 1512 C CA . HIS A 1 198 ? 59.326 34.528 -17.700 1.00 35.78 198 HIS A CA 1
ATOM 1513 C C . HIS A 1 198 ? 58.195 33.997 -18.599 1.00 35.78 198 HIS A C 1
ATOM 1515 O O . HIS A 1 198 ? 57.486 33.059 -18.251 1.00 35.78 198 HIS A O 1
ATOM 1521 N N . SER A 1 199 ? 58.002 34.715 -19.703 1.00 41.53 199 SER A N 1
ATOM 1522 C CA . SER A 1 199 ? 56.831 34.763 -20.585 1.00 41.53 199 SER A CA 1
ATOM 1523 C C . SER A 1 199 ? 56.883 33.709 -21.731 1.00 41.53 199 SER A C 1
ATOM 1525 O O . SER A 1 199 ? 57.567 32.703 -21.578 1.00 41.53 199 SER A O 1
ATOM 1527 N N . PRO A 1 200 ? 56.159 33.860 -22.863 1.00 47.12 200 PRO A N 1
ATOM 1528 C CA . PRO A 1 200 ? 54.998 33.045 -23.225 1.00 47.12 200 PRO A CA 1
ATOM 1529 C C . PRO A 1 200 ? 55.226 32.179 -24.485 1.00 47.12 200 PRO A C 1
ATOM 1531 O O . PRO A 1 200 ? 55.879 32.601 -25.436 1.00 47.12 200 PRO A O 1
ATOM 1534 N N . GLY A 1 201 ? 54.634 30.984 -24.537 1.00 30.16 201 GLY A N 1
ATOM 1535 C CA . GLY A 1 201 ? 54.646 30.125 -25.726 1.00 30.16 201 GLY A CA 1
ATOM 1536 C C . GLY A 1 201 ? 53.264 30.026 -26.365 1.00 30.16 201 GLY A C 1
ATOM 1537 O O . GLY A 1 201 ? 52.376 29.388 -25.813 1.00 30.16 201 GLY A O 1
ATOM 1538 N N . LEU A 1 202 ? 53.102 30.671 -27.521 1.00 39.31 202 LEU A N 1
ATOM 1539 C CA . LEU A 1 202 ? 52.008 30.481 -28.476 1.00 39.31 202 LEU A CA 1
ATOM 1540 C C . LEU A 1 202 ? 51.967 29.043 -29.030 1.00 39.31 202 LEU A C 1
ATOM 1542 O O . LEU A 1 202 ? 53.007 28.536 -29.437 1.00 39.31 202 LEU A O 1
ATOM 1546 N N . ALA A 1 203 ? 50.762 28.475 -29.153 1.00 39.50 203 ALA A N 1
ATOM 1547 C CA . ALA A 1 203 ? 50.277 27.638 -30.270 1.00 39.50 203 ALA A CA 1
ATOM 1548 C C . ALA A 1 203 ? 48.805 27.273 -29.963 1.00 39.50 203 ALA A C 1
ATOM 1550 O O . ALA A 1 203 ? 48.533 26.553 -29.012 1.00 39.50 203 ALA A O 1
ATOM 1551 N N . SER A 1 204 ? 47.808 27.979 -30.508 1.00 36.03 204 SER A N 1
ATOM 1552 C CA . SER A 1 204 ? 47.158 27.693 -31.803 1.00 36.03 204 SER A CA 1
ATOM 1553 C C . SER A 1 204 ? 46.723 26.229 -31.954 1.00 36.03 204 SER A C 1
ATOM 1555 O O . SER A 1 204 ? 47.513 25.397 -32.380 1.00 36.03 204 SER A O 1
ATOM 1557 N N . ASN A 1 205 ? 45.450 25.946 -31.656 1.00 39.94 205 ASN A N 1
ATOM 1558 C CA . ASN A 1 205 ? 44.753 24.749 -32.131 1.00 39.94 205 ASN A CA 1
ATOM 1559 C C . ASN A 1 205 ? 43.819 25.170 -33.274 1.00 39.94 205 ASN A C 1
ATOM 1561 O O . ASN A 1 205 ? 42.634 25.411 -33.062 1.00 39.94 205 ASN A O 1
ATOM 1565 N N . GLU A 1 206 ? 44.375 25.278 -34.479 1.00 40.44 206 GLU A N 1
ATOM 1566 C CA . GLU A 1 206 ? 43.621 25.335 -35.730 1.00 40.44 206 GLU A CA 1
ATOM 1567 C C . GLU A 1 206 ? 44.019 24.146 -36.612 1.00 40.44 206 GLU A C 1
ATOM 1569 O O . GLU A 1 206 ? 45.187 23.985 -36.953 1.00 40.44 206 GLU A O 1
ATOM 1574 N N . GLY A 1 207 ? 43.013 23.374 -37.034 1.00 33.88 207 GLY A N 1
ATOM 1575 C CA . GLY A 1 207 ? 42.944 22.853 -38.401 1.00 33.88 207 GLY A CA 1
ATOM 1576 C C . GLY A 1 207 ? 43.455 21.434 -38.690 1.00 33.88 207 GLY A C 1
ATOM 1577 O O . GLY A 1 207 ? 44.593 21.087 -38.406 1.00 33.88 207 GLY A O 1
ATOM 1578 N N . GLY A 1 208 ? 42.616 20.678 -39.414 1.00 32.84 208 GLY A N 1
ATOM 1579 C CA . GLY A 1 208 ? 43.034 19.636 -40.367 1.00 32.84 208 GLY A CA 1
ATOM 1580 C C . GLY A 1 208 ? 42.964 18.206 -39.822 1.00 32.84 208 GLY A C 1
ATOM 1581 O O . GLY A 1 208 ? 43.863 17.778 -39.120 1.00 32.84 208 GLY A O 1
ATOM 1582 N N . ALA A 1 209 ? 41.869 17.457 -39.956 1.00 38.44 209 ALA A N 1
ATOM 1583 C CA . ALA A 1 209 ? 41.299 16.870 -41.174 1.00 38.44 209 ALA A CA 1
ATOM 1584 C C . ALA A 1 209 ? 42.085 15.654 -41.734 1.00 38.44 209 ALA A C 1
ATOM 1586 O O . ALA A 1 209 ? 43.247 15.748 -42.104 1.00 38.44 209 ALA A O 1
ATOM 1587 N N . GLU A 1 210 ? 41.321 14.568 -41.899 1.00 42.09 210 GLU A N 1
ATOM 1588 C CA . GLU A 1 210 ? 41.396 13.549 -42.960 1.00 42.09 210 GLU A CA 1
ATOM 1589 C C . GLU A 1 210 ? 42.234 12.263 -42.788 1.00 42.09 210 GLU A C 1
ATOM 1591 O O . GLU A 1 210 ? 43.447 12.275 -42.634 1.00 42.09 210 GLU A O 1
ATOM 1596 N N . LYS A 1 211 ? 41.506 11.157 -43.037 1.00 37.03 211 LYS A N 1
ATOM 1597 C CA . LYS A 1 211 ? 41.888 9.903 -43.718 1.00 37.03 211 LYS A CA 1
ATOM 1598 C C . LYS A 1 211 ? 42.890 8.967 -43.029 1.00 37.03 211 LYS A C 1
ATOM 1600 O O . LYS A 1 211 ? 44.077 9.238 -42.950 1.00 37.03 211 LYS A O 1
ATOM 1605 N N . ASN A 1 212 ? 42.432 7.737 -42.776 1.00 40.50 212 ASN A N 1
ATOM 1606 C CA . ASN A 1 212 ? 42.935 6.611 -43.566 1.00 40.50 212 ASN A CA 1
ATOM 1607 C C . ASN A 1 212 ? 41.946 5.442 -43.624 1.00 40.50 212 ASN A C 1
ATOM 1609 O O . ASN A 1 212 ? 41.360 5.023 -42.630 1.00 40.50 212 ASN A O 1
ATOM 1613 N N . VAL A 1 213 ? 41.771 4.967 -44.853 1.00 42.72 213 VAL A N 1
ATOM 1614 C CA . VAL A 1 213 ? 40.998 3.807 -45.287 1.00 42.72 213 VAL A CA 1
ATOM 1615 C C . VAL A 1 213 ? 41.926 2.590 -45.298 1.00 42.72 213 VAL A C 1
ATOM 1617 O O . VAL A 1 213 ? 43.024 2.690 -45.830 1.00 42.72 213 VAL A O 1
ATOM 1620 N N . GLY A 1 214 ? 41.432 1.464 -44.771 1.00 35.59 214 GLY A N 1
ATOM 1621 C CA . GLY A 1 214 ? 41.598 0.105 -45.313 1.00 35.59 214 GLY A CA 1
ATOM 1622 C C . GLY A 1 214 ? 42.971 -0.579 -45.248 1.00 35.59 214 GLY A C 1
ATOM 1623 O O . GLY A 1 214 ? 43.927 -0.138 -45.876 1.00 35.59 214 GLY A O 1
ATOM 1624 N N . SER A 1 215 ? 43.023 -1.768 -44.635 1.00 46.47 215 SER A N 1
ATOM 1625 C CA . SER A 1 215 ? 43.084 -3.049 -45.375 1.00 46.47 215 SER A CA 1
ATOM 1626 C C . SER A 1 215 ? 43.113 -4.256 -44.415 1.00 46.47 215 SER A C 1
ATOM 1628 O O . SER A 1 215 ? 44.031 -4.412 -43.616 1.00 46.47 215 SER A O 1
ATOM 1630 N N . GLU A 1 216 ? 42.051 -5.064 -44.498 1.00 45.53 216 GLU A N 1
ATOM 1631 C CA . GLU A 1 216 ? 41.991 -6.541 -44.628 1.00 45.53 216 GLU A CA 1
ATOM 1632 C C . GLU A 1 216 ? 43.327 -7.248 -44.988 1.00 45.53 216 GLU A C 1
ATOM 1634 O O . GLU A 1 216 ? 44.157 -6.657 -45.667 1.00 45.53 216 GLU A O 1
ATOM 1639 N N . SER A 1 217 ? 43.653 -8.513 -44.690 1.00 42.66 217 SER A N 1
ATOM 1640 C CA . SER A 1 217 ? 42.987 -9.704 -44.131 1.00 42.66 217 SER A CA 1
ATOM 1641 C C . SER A 1 217 ? 44.059 -10.794 -43.938 1.00 42.66 217 SER A C 1
ATOM 1643 O O . SER A 1 217 ? 45.019 -10.821 -44.705 1.00 42.66 217 SER A O 1
ATOM 1645 N N . ALA A 1 218 ? 43.868 -11.743 -43.013 1.00 38.91 218 ALA A N 1
ATOM 1646 C CA . ALA A 1 218 ? 44.370 -13.121 -43.152 1.00 38.91 218 ALA A CA 1
ATOM 1647 C C . ALA A 1 218 ? 43.700 -14.042 -42.115 1.00 38.91 218 ALA A C 1
ATOM 1649 O O . ALA A 1 218 ? 44.044 -14.002 -40.935 1.00 38.91 218 ALA A O 1
ATOM 1650 N N . GLY A 1 219 ? 42.751 -14.871 -42.557 1.00 34.41 219 GLY A N 1
ATOM 1651 C CA . GLY A 1 219 ? 42.139 -15.920 -41.743 1.00 34.41 219 GLY A CA 1
ATOM 1652 C C . GLY A 1 219 ? 41.236 -16.837 -42.572 1.00 34.41 219 GLY A C 1
ATOM 1653 O O . GLY A 1 219 ? 40.282 -16.358 -43.173 1.00 34.41 219 GLY A O 1
ATOM 1654 N N . ASP A 1 220 ? 41.580 -18.126 -42.550 1.00 38.12 220 ASP A N 1
ATOM 1655 C CA . ASP A 1 220 ? 40.839 -19.331 -42.962 1.00 38.12 220 ASP A CA 1
ATOM 1656 C C . ASP A 1 220 ? 40.514 -19.593 -44.445 1.00 38.12 220 ASP A C 1
ATOM 1658 O O . ASP A 1 220 ? 39.560 -19.062 -45.013 1.00 38.12 220 ASP A O 1
ATOM 1662 N N . MET A 1 221 ? 41.261 -20.547 -45.024 1.00 36.75 221 MET A N 1
ATOM 1663 C CA . MET A 1 221 ? 40.759 -21.865 -45.466 1.00 36.75 221 MET A CA 1
ATOM 1664 C C . MET A 1 221 ? 41.916 -22.850 -45.671 1.00 36.75 221 MET A C 1
ATOM 1666 O O . MET A 1 221 ? 42.969 -22.423 -46.197 1.00 36.75 221 MET A O 1
#

Mean predicted aligned error: 16.47 Å

Sequence (221 aa):
MTDPIPSERFAGAVPALGSELRVYRDRLEYDPGGLGGLVRGPKTVAFEGVDLVLRRDGRLDRLLGAGSYDLIRSGEPTVRIHHVTDTDEAERALDGRVPRPRERVETADEAEARAALQQERVAWRRWPDDEPLPRTAVVTDPDLVERLTAEETVERPEVSRAEDARPSGVTATDFENGTFPGGGGGGDADFTGGTSRHSPGLASNEGGAEKNVGSESAGDM